Protein AF-A0A953Z727-F1 (afdb_monomer)

Sequence (243 aa):
MVEGGPLSEQAFKDWSKDVVLFCHITSRVDSDPYQDLLGKKGGQGFPHFAVMNGEGKVLKVHQGARDVDGFRDSVAEATETSVRLGNLAAAAAKGDKAAAKELFFLQLELGHLEYGQAVEASKQLDLSDEEKSGLKGRLATLKVNEVLSGIKTRDEFMTVAAPAFVKMADEGEIPTNEDLLQPFWISQMDWAEQEKDVRVFRRALEVLEKMFGDNPRAKRFFDRRREVLEKLEGGGADEDGEE

pLDDT: mean 91.72, std 10.68, range [36.56, 98.56]

Nearest PDB structures (foldseek):
  3nc0-assembly2_A  TM=2.639E-01  e=1.320E+00  Mus musculus
  7ypz-assembly1_C  TM=2.934E-01  e=6.832E+00  Saccharomyces cerevisiae

Secondary structure (DSSP, 8-state):
--TTTGGGSHHHHHHGGGS----------TT-TTTTHHHHTT--SSS--EEE-TTS-EEEE--S-SSHHHHHHHHHHHHHHHHHHHHHHHHHHTT-HHHHHHHHHHHHHTT-S-HHHHHHHHTTS---HHHHHHHHHHHHHHHHHHHHHT--SHHHIIIIIHHHHHHHHHTT-----HHHHHHHHHHHHHHHHHTT-HHHHHHHHHHHHHHHTT-TTTHHHHHHHHHHHHHHHHTTS-SS---

Structure (mmCIF, N/CA/C/O backbone):
data_AF-A0A953Z727-F1
#
_entry.id   AF-A0A953Z727-F1
#
loop_
_atom_site.group_PDB
_atom_site.id
_atom_site.type_symbol
_atom_site.label_atom_id
_atom_site.label_alt_id
_atom_site.label_comp_id
_atom_site.label_asym_id
_atom_site.label_entity_id
_atom_site.label_seq_id
_atom_site.pdbx_PDB_ins_code
_atom_site.Cartn_x
_atom_site.Cartn_y
_atom_site.Cartn_z
_atom_site.occupancy
_atom_site.B_iso_or_equiv
_atom_site.auth_seq_id
_atom_site.auth_comp_id
_atom_site.auth_asym_id
_atom_site.auth_atom_id
_atom_site.pdbx_PDB_model_num
ATOM 1 N N . MET A 1 1 ? 18.070 11.215 13.373 1.00 57.53 1 MET A N 1
ATOM 2 C CA . MET A 1 1 ? 18.407 9.891 13.944 1.00 57.53 1 MET A CA 1
ATOM 3 C C . MET A 1 1 ? 17.514 9.714 15.160 1.00 57.53 1 MET A C 1
ATOM 5 O O . MET A 1 1 ? 17.353 10.695 15.872 1.00 57.53 1 MET A O 1
ATOM 9 N N . VAL A 1 2 ? 16.839 8.571 15.324 1.00 73.75 2 VAL A N 1
ATOM 10 C CA . VAL A 1 2 ? 15.853 8.394 16.413 1.00 73.75 2 VAL A CA 1
ATOM 11 C C . VAL A 1 2 ? 16.516 7.833 17.676 1.00 73.75 2 VAL A C 1
ATOM 13 O O . VAL A 1 2 ? 16.170 8.246 18.782 1.00 73.75 2 VAL A O 1
ATOM 16 N N . GLU A 1 3 ? 17.513 6.953 17.523 1.00 63.22 3 GLU A N 1
ATOM 17 C CA . GLU A 1 3 ? 18.326 6.475 18.643 1.00 63.22 3 GLU A CA 1
ATOM 18 C C . GLU A 1 3 ? 19.184 7.625 19.205 1.00 63.22 3 GLU A C 1
ATOM 20 O O . GLU A 1 3 ? 19.944 8.257 18.474 1.00 63.22 3 GLU A O 1
ATOM 25 N N . GLY A 1 4 ? 19.013 7.932 20.497 1.00 66.62 4 GLY A N 1
ATOM 26 C CA . GLY A 1 4 ? 19.661 9.059 21.187 1.00 66.62 4 GLY A CA 1
ATOM 27 C C . GLY A 1 4 ? 18.914 10.400 21.115 1.00 66.62 4 GLY A C 1
ATOM 28 O O . GLY A 1 4 ? 19.420 11.389 21.639 1.00 66.62 4 GLY A O 1
ATOM 29 N N . GLY A 1 5 ? 17.739 10.438 20.476 1.00 83.50 5 GLY A N 1
ATOM 30 C CA . GLY A 1 5 ? 16.879 11.623 20.394 1.00 83.50 5 GLY A CA 1
ATOM 31 C C . GLY A 1 5 ? 15.578 11.454 21.189 1.00 83.50 5 GLY A C 1
ATOM 32 O O . GLY A 1 5 ? 15.631 11.166 22.386 1.00 83.50 5 GLY A O 1
ATOM 33 N N . PRO A 1 6 ? 14.404 11.566 20.542 1.00 86.31 6 PRO A N 1
ATOM 34 C CA . PRO A 1 6 ? 13.113 11.686 21.224 1.00 86.31 6 PRO A CA 1
ATOM 35 C C . PRO A 1 6 ? 12.803 10.518 22.166 1.00 86.31 6 PRO A C 1
ATOM 37 O O . PRO A 1 6 ? 12.188 10.719 23.203 1.00 86.31 6 PRO A O 1
ATOM 40 N N . LEU A 1 7 ? 13.274 9.300 21.870 1.00 90.19 7 LEU A N 1
ATOM 41 C CA . LEU A 1 7 ? 13.017 8.115 22.702 1.00 90.19 7 LEU A CA 1
ATOM 42 C C . LEU A 1 7 ? 13.743 8.135 24.061 1.00 90.19 7 LEU A C 1
ATOM 44 O O . LEU A 1 7 ? 13.472 7.295 24.915 1.00 90.19 7 LEU A O 1
ATOM 48 N N . SER A 1 8 ? 14.695 9.049 24.261 1.00 90.06 8 SER A N 1
ATOM 49 C CA . SER A 1 8 ? 15.461 9.196 25.507 1.00 90.06 8 SER A CA 1
ATOM 50 C C . SER A 1 8 ? 15.041 10.418 26.331 1.00 90.06 8 SER A C 1
ATOM 52 O O . SER A 1 8 ? 15.595 10.652 27.405 1.00 90.06 8 SER A O 1
ATOM 54 N N . GLU A 1 9 ? 14.070 11.197 25.855 1.00 91.31 9 GLU A N 1
ATOM 55 C CA . GLU A 1 9 ? 13.614 12.420 26.512 1.00 91.31 9 GLU A CA 1
ATOM 56 C C . GLU A 1 9 ? 12.611 12.139 27.640 1.00 91.31 9 GLU A C 1
ATOM 58 O O . GLU A 1 9 ? 11.821 11.192 27.595 1.00 91.31 9 GLU A O 1
ATOM 63 N N . GLN A 1 10 ? 12.579 13.017 28.649 1.00 94.88 10 GLN A N 1
ATOM 64 C CA . GLN A 1 10 ? 11.587 12.933 29.728 1.00 94.88 10 GLN A CA 1
ATOM 65 C C . GLN A 1 10 ? 10.151 13.037 29.184 1.00 94.88 10 GLN A C 1
ATOM 67 O O . GLN A 1 10 ? 9.269 12.321 29.652 1.00 94.88 10 GLN A O 1
ATOM 72 N N . ALA A 1 11 ? 9.935 13.844 28.139 1.00 94.50 11 ALA A N 1
ATOM 73 C CA . ALA A 1 11 ? 8.644 13.959 27.464 1.00 94.50 11 ALA A CA 1
ATOM 74 C C . ALA A 1 11 ? 8.149 12.613 26.905 1.00 94.50 11 ALA A C 1
ATOM 76 O O . ALA A 1 11 ? 6.973 12.281 27.052 1.00 94.50 11 ALA A O 1
ATOM 77 N N . PHE A 1 12 ? 9.042 11.797 26.335 1.00 94.75 12 PHE A N 1
ATOM 78 C CA . PHE A 1 12 ? 8.699 10.457 25.858 1.00 94.75 12 PHE A CA 1
ATOM 79 C C . PHE A 1 12 ? 8.365 9.513 27.011 1.00 94.75 12 PHE A C 1
ATOM 81 O O . PHE A 1 12 ? 7.391 8.764 26.939 1.00 94.75 12 PHE A O 1
ATOM 88 N N . LYS A 1 13 ? 9.118 9.579 28.117 1.00 94.88 13 LYS A N 1
ATOM 89 C CA . LYS A 1 13 ? 8.813 8.801 29.327 1.00 94.88 13 LYS A CA 1
ATOM 90 C C . LYS A 1 13 ? 7.434 9.138 29.892 1.00 94.88 13 LYS A C 1
ATOM 92 O O . LYS A 1 13 ? 6.750 8.250 30.390 1.00 94.88 13 LYS A O 1
ATOM 97 N N . ASP A 1 14 ? 7.025 10.398 29.829 1.00 96.12 14 ASP A N 1
ATOM 98 C CA . ASP A 1 14 ? 5.707 10.804 30.305 1.00 96.12 14 ASP A CA 1
ATOM 99 C C . ASP A 1 14 ? 4.594 10.380 29.348 1.00 96.12 14 ASP A C 1
ATOM 101 O O . ASP A 1 14 ? 3.635 9.762 29.798 1.00 96.12 14 ASP A O 1
ATOM 105 N N . TRP A 1 15 ? 4.768 10.591 28.043 1.00 95.19 15 TRP A N 1
ATOM 106 C CA . TRP A 1 15 ? 3.817 10.147 27.019 1.00 95.19 15 TRP A CA 1
ATOM 107 C C . TRP A 1 15 ? 3.656 8.619 26.950 1.00 95.19 15 TRP A C 1
ATOM 109 O O . TRP A 1 15 ? 2.553 8.111 26.775 1.00 95.19 15 TRP A O 1
ATOM 119 N N . SER A 1 16 ? 4.735 7.856 27.145 1.00 95.31 16 SER A N 1
ATOM 120 C CA . SER A 1 16 ? 4.702 6.385 27.078 1.00 95.31 16 SER A CA 1
ATOM 121 C C . SER A 1 16 ? 3.835 5.718 28.150 1.00 95.31 16 SER A C 1
ATOM 123 O O . SER A 1 16 ? 3.573 4.524 28.053 1.00 95.31 16 SER A O 1
ATOM 125 N N . LYS A 1 17 ? 3.367 6.463 29.157 1.00 95.44 17 LYS A N 1
ATOM 126 C CA . LYS A 1 17 ? 2.399 5.974 30.152 1.00 95.44 17 LYS A CA 1
ATOM 127 C C . LYS A 1 17 ? 0.996 5.794 29.567 1.00 95.44 17 LYS A C 1
ATOM 129 O O . LYS A 1 17 ? 0.219 5.022 30.122 1.00 95.44 17 LYS A O 1
ATOM 134 N N . ASP A 1 18 ? 0.693 6.471 28.461 1.00 93.50 18 ASP A N 1
ATOM 135 C CA . ASP A 1 18 ? -0.624 6.454 27.815 1.00 93.50 18 ASP A CA 1
ATOM 136 C C . ASP A 1 18 ? -0.741 5.367 26.732 1.00 93.50 18 ASP A C 1
ATOM 138 O O . ASP A 1 18 ? -1.806 5.170 26.147 1.00 93.50 18 ASP A O 1
ATOM 142 N N . VAL A 1 19 ? 0.352 4.655 26.440 1.00 95.19 19 VAL A N 1
ATOM 143 C CA . VAL A 1 19 ? 0.440 3.688 25.339 1.00 95.19 19 VAL A CA 1
ATOM 144 C C . VAL A 1 19 ? 1.171 2.417 25.756 1.00 95.19 19 VAL A C 1
ATOM 146 O O . VAL A 1 19 ? 1.964 2.399 26.692 1.00 95.19 19 VAL A O 1
ATOM 149 N N . VAL A 1 20 ? 0.948 1.334 25.012 1.00 95.88 20 VAL A N 1
ATOM 150 C CA . VAL A 1 20 ? 1.776 0.128 25.115 1.00 95.88 20 VAL A CA 1
ATOM 151 C C . VAL A 1 20 ? 2.877 0.213 24.067 1.00 95.88 20 VAL A C 1
ATOM 153 O O . VAL A 1 20 ? 2.612 0.131 22.868 1.00 95.88 20 VAL A O 1
ATOM 156 N N . LEU A 1 21 ? 4.121 0.378 24.517 1.00 95.12 21 LEU A N 1
ATOM 157 C CA . LEU A 1 21 ? 5.278 0.375 23.628 1.00 95.12 21 LEU A CA 1
ATOM 158 C C . LEU A 1 21 ? 5.660 -1.057 23.243 1.00 95.12 21 LEU A C 1
ATOM 160 O O . LEU A 1 21 ? 5.850 -1.919 24.101 1.00 95.12 21 LEU A O 1
ATOM 164 N N . PHE A 1 22 ? 5.829 -1.284 21.944 1.00 93.88 22 PHE A N 1
ATOM 165 C CA . PHE A 1 22 ? 6.293 -2.546 21.382 1.00 93.88 22 PHE A CA 1
ATOM 166 C C . PHE A 1 22 ? 7.447 -2.278 20.416 1.00 93.88 22 PHE A C 1
ATOM 168 O O . PHE A 1 22 ? 7.336 -1.433 19.529 1.00 93.88 22 PHE A O 1
ATOM 175 N N . CYS A 1 23 ? 8.555 -2.999 20.592 1.00 93.19 23 CYS A N 1
ATOM 176 C CA . CYS A 1 23 ? 9.714 -2.930 19.710 1.00 93.19 23 CYS A CA 1
ATOM 177 C C . CYS A 1 23 ? 9.896 -4.279 19.019 1.00 93.19 23 CYS A C 1
ATOM 179 O O . CYS A 1 23 ? 10.052 -5.307 19.679 1.00 93.19 23 CYS A O 1
ATOM 181 N N . HIS A 1 24 ? 9.886 -4.260 17.690 1.00 91.62 24 HIS A N 1
ATOM 182 C CA . HIS A 1 24 ? 10.210 -5.415 16.867 1.00 91.62 24 HIS A CA 1
ATOM 183 C C . HIS A 1 24 ? 11.607 -5.258 16.276 1.00 91.62 24 HIS A C 1
ATOM 185 O O . HIS A 1 24 ? 11.945 -4.209 15.732 1.00 91.62 24 HIS A O 1
ATOM 191 N N . ILE A 1 25 ? 12.397 -6.328 16.355 1.00 91.38 25 ILE A N 1
ATOM 192 C CA . ILE A 1 25 ? 13.702 -6.428 15.709 1.00 91.38 25 ILE A CA 1
ATOM 193 C C . ILE A 1 25 ? 13.592 -7.503 14.632 1.00 91.38 25 ILE A C 1
ATOM 195 O O . ILE A 1 25 ? 13.312 -8.662 14.927 1.00 91.38 25 ILE A O 1
ATOM 199 N N . THR A 1 26 ? 13.838 -7.131 13.377 1.00 88.38 26 THR A N 1
ATOM 200 C CA . THR A 1 26 ? 13.895 -8.095 12.269 1.00 88.38 26 THR A CA 1
ATOM 201 C C . THR A 1 26 ? 15.243 -8.812 12.295 1.00 88.38 26 THR A C 1
ATOM 203 O O . THR A 1 26 ? 16.234 -8.302 11.775 1.00 88.38 26 THR A O 1
ATOM 206 N N . SER A 1 27 ? 15.296 -9.975 12.949 1.00 87.25 27 SER A N 1
ATOM 207 C CA . SER A 1 27 ? 16.561 -10.642 13.290 1.00 87.25 27 SER A CA 1
ATOM 208 C C . SER A 1 27 ? 17.206 -11.435 12.141 1.00 87.25 27 SER A C 1
ATOM 210 O O . SER A 1 27 ? 18.377 -11.786 12.240 1.00 87.25 27 SER A O 1
ATOM 212 N N . ARG A 1 28 ? 16.478 -11.712 11.046 1.00 83.69 28 ARG A N 1
ATOM 213 C CA . ARG A 1 28 ? 16.906 -12.567 9.908 1.00 83.69 28 ARG A CA 1
ATOM 214 C C . ARG A 1 28 ? 17.266 -14.033 10.246 1.00 83.69 28 ARG A C 1
ATOM 216 O O . ARG A 1 28 ? 17.854 -14.729 9.429 1.00 83.69 28 ARG A O 1
ATOM 223 N N . VAL A 1 29 ? 16.946 -14.495 11.454 1.00 89.06 29 VAL A N 1
ATOM 224 C CA . VAL A 1 29 ? 16.952 -15.899 11.878 1.00 89.06 29 VAL A CA 1
ATOM 225 C C . VAL A 1 29 ? 15.668 -16.640 11.460 1.00 89.06 29 VAL A C 1
ATOM 227 O O . VAL A 1 29 ? 14.626 -16.444 12.076 1.00 89.06 29 VAL A O 1
ATOM 230 N N . ASP A 1 30 ? 15.752 -17.574 10.510 1.00 83.38 30 ASP A N 1
ATOM 231 C CA . ASP A 1 30 ? 14.596 -18.322 9.964 1.00 83.38 30 ASP A CA 1
ATOM 232 C C . ASP A 1 30 ? 13.654 -18.956 11.009 1.00 83.38 30 ASP A C 1
ATOM 234 O O . ASP A 1 30 ? 12.461 -19.114 10.761 1.00 83.38 30 ASP A O 1
ATOM 238 N N . SER A 1 31 ? 14.168 -19.337 12.184 1.00 89.31 31 SER A N 1
ATOM 239 C CA . SER A 1 31 ? 13.371 -19.951 13.254 1.00 89.31 31 SER A CA 1
ATOM 240 C C . SER A 1 31 ? 12.592 -18.957 14.123 1.00 89.31 31 SER A C 1
ATOM 242 O O . SER A 1 31 ? 11.836 -19.378 14.998 1.00 89.31 31 SER A O 1
ATOM 244 N N . ASP A 1 32 ? 12.812 -17.652 13.964 1.00 89.25 32 ASP A N 1
ATOM 245 C CA . ASP A 1 32 ? 12.106 -16.623 14.726 1.00 89.25 32 ASP A CA 1
ATOM 246 C C . ASP A 1 32 ? 10.692 -16.419 14.135 1.00 89.25 32 ASP A C 1
ATOM 248 O O . ASP A 1 32 ? 10.541 -16.087 12.959 1.00 89.25 32 ASP A O 1
ATOM 252 N N . PRO A 1 33 ? 9.618 -16.606 14.922 1.00 87.19 33 PRO A N 1
ATOM 253 C CA . PRO A 1 33 ? 8.250 -16.523 14.408 1.00 87.19 33 PRO A CA 1
ATOM 254 C C . PRO A 1 33 ? 7.848 -15.114 13.943 1.00 87.19 33 PRO A C 1
ATOM 256 O O . PRO A 1 33 ? 6.827 -14.957 13.265 1.00 87.19 33 PRO A O 1
ATOM 259 N N . TYR A 1 34 ? 8.620 -14.083 14.298 1.00 88.75 34 TYR A N 1
ATOM 260 C CA . TYR A 1 34 ? 8.310 -12.686 14.003 1.00 88.75 34 TYR A CA 1
ATOM 261 C C . TYR A 1 34 ? 9.236 -12.054 12.962 1.00 88.75 34 TYR A C 1
ATOM 263 O O . TYR A 1 34 ? 9.150 -10.847 12.760 1.00 88.75 34 TYR A O 1
ATOM 271 N N . GLN A 1 35 ? 10.074 -12.827 12.266 1.00 87.94 35 GLN A N 1
ATOM 272 C CA . GLN A 1 35 ? 10.957 -12.345 11.186 1.00 87.94 35 GLN A CA 1
ATOM 273 C C . GLN A 1 35 ? 10.261 -11.373 10.227 1.00 87.94 35 GLN A C 1
ATOM 275 O O . GLN A 1 35 ? 10.731 -10.261 10.001 1.00 87.94 35 GLN A O 1
ATOM 280 N N . ASP A 1 36 ? 9.085 -11.771 9.744 1.00 86.62 36 ASP A N 1
ATOM 281 C CA . ASP A 1 36 ? 8.355 -11.060 8.694 1.00 86.62 36 ASP A CA 1
ATOM 282 C C . ASP A 1 36 ? 7.370 -10.020 9.244 1.00 86.62 36 ASP A C 1
ATOM 284 O O . ASP A 1 36 ? 6.534 -9.497 8.504 1.00 86.62 36 ASP A O 1
ATOM 288 N N . LEU A 1 37 ? 7.404 -9.731 10.553 1.00 90.31 37 LEU A N 1
ATOM 289 C CA . LEU A 1 37 ? 6.410 -8.858 11.180 1.00 90.31 37 LEU A CA 1
ATOM 290 C C . LEU A 1 37 ? 6.424 -7.448 10.578 1.00 90.31 37 LEU A C 1
ATOM 292 O O . LEU A 1 37 ? 5.354 -6.881 10.391 1.00 90.31 37 LEU A O 1
ATOM 296 N N . LEU A 1 38 ? 7.596 -6.915 10.212 1.00 90.69 38 LEU A N 1
ATOM 297 C CA . LEU A 1 38 ? 7.702 -5.618 9.538 1.00 90.69 38 LEU A CA 1
ATOM 298 C C . LEU A 1 38 ? 6.851 -5.588 8.258 1.00 90.69 38 LEU A C 1
ATOM 300 O O . LEU A 1 38 ? 5.983 -4.727 8.123 1.00 90.69 38 LEU A O 1
ATOM 304 N N . GLY A 1 39 ? 7.057 -6.558 7.362 1.00 86.19 39 GLY A N 1
ATOM 305 C CA . GLY A 1 39 ? 6.311 -6.661 6.106 1.00 86.19 39 GLY A CA 1
ATOM 306 C C . GLY A 1 39 ? 4.817 -6.885 6.343 1.00 86.19 39 GLY A C 1
ATOM 307 O O . GLY A 1 39 ? 3.988 -6.196 5.755 1.00 86.19 39 GLY A O 1
ATOM 308 N N . LYS A 1 40 ? 4.461 -7.749 7.305 1.00 87.31 40 LYS A N 1
ATOM 309 C CA . LYS A 1 40 ? 3.063 -7.992 7.720 1.00 87.31 40 LYS A CA 1
ATOM 310 C C . LYS A 1 40 ? 2.358 -6.754 8.283 1.00 87.31 40 LYS A C 1
ATOM 312 O O . LYS A 1 40 ? 1.135 -6.759 8.398 1.00 87.31 40 LYS A O 1
ATOM 317 N N . LYS A 1 41 ? 3.100 -5.721 8.693 1.00 90.94 41 LYS A N 1
ATOM 318 C CA . LYS A 1 41 ? 2.561 -4.435 9.170 1.00 90.94 41 LYS A CA 1
ATOM 319 C C . LYS A 1 41 ? 2.756 -3.297 8.164 1.00 90.94 41 LYS A C 1
ATOM 321 O O . LYS A 1 41 ? 2.551 -2.142 8.517 1.00 90.94 41 LYS A O 1
ATOM 326 N N . GLY A 1 42 ? 3.110 -3.616 6.916 1.00 86.44 42 GLY A N 1
ATOM 327 C CA . GLY A 1 42 ? 3.270 -2.640 5.834 1.00 86.44 42 GLY A CA 1
ATOM 328 C C . GLY A 1 42 ? 4.581 -1.851 5.886 1.00 86.44 42 GLY A C 1
ATOM 329 O O . GLY A 1 42 ? 4.728 -0.849 5.191 1.00 86.44 42 GLY A O 1
ATOM 330 N N . GLY A 1 43 ? 5.544 -2.268 6.707 1.00 88.75 43 GLY A N 1
ATOM 331 C CA . GLY A 1 43 ? 6.862 -1.652 6.757 1.00 88.75 43 GLY A CA 1
ATOM 332 C C . GLY A 1 43 ? 7.764 -2.126 5.617 1.00 88.75 43 GLY A C 1
ATOM 333 O O . GLY A 1 43 ? 7.831 -3.315 5.316 1.00 88.75 43 GLY A O 1
ATOM 334 N N . GLN A 1 44 ? 8.501 -1.190 5.014 1.00 83.62 44 GLN A N 1
ATOM 335 C CA . GLN A 1 44 ? 9.455 -1.463 3.925 1.00 83.62 44 GLN A CA 1
ATOM 336 C C . GLN A 1 44 ? 10.914 -1.134 4.286 1.00 83.62 44 GLN A C 1
ATOM 338 O O . GLN A 1 44 ? 11.831 -1.381 3.508 1.00 83.62 44 GLN A O 1
ATOM 343 N N . GLY A 1 45 ? 11.155 -0.571 5.470 1.00 86.00 45 GLY A N 1
ATOM 344 C CA . GLY A 1 45 ? 12.488 -0.170 5.903 1.00 86.00 45 GLY A CA 1
ATOM 345 C C . GLY A 1 45 ? 12.514 0.285 7.355 1.00 86.00 45 GLY A C 1
ATOM 346 O O . GLY A 1 45 ? 11.476 0.364 8.011 1.00 86.00 45 GLY A O 1
ATOM 347 N N . PHE A 1 46 ? 13.713 0.586 7.854 1.00 88.19 46 PHE A N 1
ATOM 348 C CA . PHE A 1 46 ? 13.923 0.999 9.240 1.00 88.19 46 PHE A CA 1
ATOM 349 C C . PHE A 1 46 ? 14.342 2.474 9.350 1.00 88.19 46 PHE A C 1
ATOM 351 O O . PHE A 1 46 ? 15.097 2.961 8.505 1.00 88.19 46 PHE A O 1
ATOM 358 N N . PRO A 1 47 ? 13.926 3.179 10.420 1.00 89.75 47 PRO A N 1
ATOM 359 C CA . PRO A 1 47 ? 12.921 2.756 11.398 1.00 89.75 47 PRO A CA 1
ATOM 360 C C . PRO A 1 47 ? 11.491 2.887 10.837 1.00 89.75 47 PRO A C 1
ATOM 362 O O . PRO A 1 47 ? 11.205 3.817 10.079 1.00 89.75 47 PRO A O 1
ATOM 365 N N . HIS A 1 48 ? 10.600 1.980 11.246 1.00 93.12 48 HIS A N 1
ATOM 366 C CA . HIS A 1 48 ? 9.167 2.005 10.935 1.00 93.12 48 HIS A CA 1
ATOM 367 C C . HIS A 1 48 ? 8.369 2.156 12.231 1.00 93.12 48 HIS A C 1
ATOM 369 O O . HIS A 1 48 ? 8.606 1.425 13.192 1.00 93.12 48 HIS A O 1
ATOM 375 N N . PHE A 1 49 ? 7.427 3.098 12.251 1.00 95.12 49 PHE A N 1
ATOM 376 C CA . PHE A 1 49 ? 6.567 3.361 13.400 1.00 95.12 49 PHE A CA 1
ATOM 377 C C . PHE A 1 49 ? 5.110 3.243 12.966 1.00 95.12 49 PHE A C 1
ATOM 379 O O . PHE A 1 49 ? 4.687 3.876 11.996 1.00 95.12 49 PHE A O 1
ATOM 386 N N . ALA A 1 50 ? 4.342 2.451 13.704 1.00 96.88 50 ALA A N 1
ATOM 387 C CA . ALA A 1 50 ? 2.923 2.264 13.470 1.00 96.88 50 ALA A CA 1
ATOM 388 C C . ALA A 1 50 ? 2.181 2.171 14.803 1.00 96.88 50 ALA A C 1
ATOM 390 O O . ALA A 1 50 ? 2.685 1.599 15.771 1.00 96.88 50 ALA A O 1
ATOM 391 N N . VAL A 1 51 ? 0.971 2.719 14.834 1.00 97.81 51 VAL A N 1
ATOM 392 C CA . VAL A 1 51 ? 0.029 2.567 15.941 1.00 97.81 51 VAL A CA 1
ATOM 393 C C . VAL A 1 51 ? -0.939 1.452 15.578 1.00 97.81 51 VAL A C 1
ATOM 395 O O . VAL A 1 51 ? -1.495 1.435 14.477 1.00 97.81 51 VAL A O 1
ATOM 398 N N . MET A 1 52 ? -1.131 0.508 16.495 1.00 97.38 52 MET A N 1
ATOM 399 C CA . MET A 1 52 ? -1.962 -0.678 16.293 1.00 97.38 52 MET A CA 1
ATOM 400 C C . MET A 1 52 ? -3.068 -0.759 17.344 1.00 97.38 52 MET A C 1
ATOM 402 O O . MET A 1 52 ? -2.929 -0.229 18.445 1.00 97.38 52 MET A O 1
ATOM 406 N N . ASN A 1 53 ? -4.158 -1.450 17.011 1.00 95.50 53 ASN A N 1
ATOM 407 C CA . ASN A 1 53 ? -5.175 -1.831 17.990 1.00 95.50 53 ASN A CA 1
ATOM 408 C C . ASN A 1 53 ? -4.743 -3.076 18.799 1.00 95.50 53 ASN A C 1
ATOM 410 O O . ASN A 1 53 ? -3.708 -3.688 18.528 1.00 95.50 53 ASN A O 1
ATOM 414 N N . GLY A 1 54 ? -5.564 -3.490 19.771 1.00 93.31 54 GLY A N 1
ATOM 415 C CA . GLY A 1 54 ? -5.296 -4.672 20.606 1.00 93.31 54 GLY A CA 1
ATOM 416 C C . GLY A 1 54 ? -5.266 -6.014 19.855 1.00 93.31 54 GLY A C 1
ATOM 417 O O . GLY A 1 54 ? -4.759 -6.994 20.389 1.00 93.31 54 GLY A O 1
ATOM 418 N N . GLU A 1 55 ? -5.760 -6.063 18.616 1.00 92.56 55 GLU A N 1
ATOM 419 C CA . GLU A 1 55 ? -5.698 -7.236 17.728 1.00 92.56 55 GLU A CA 1
ATOM 420 C C . GLU A 1 55 ? -4.429 -7.234 16.854 1.00 92.56 55 GLU A C 1
ATOM 422 O O . GLU A 1 55 ? -4.214 -8.135 16.044 1.00 92.56 55 GLU A O 1
ATOM 427 N N . GLY A 1 56 ? -3.591 -6.200 16.975 1.00 93.00 56 GLY A N 1
ATOM 428 C CA . GLY A 1 56 ? -2.398 -6.017 16.159 1.00 93.00 56 GLY A CA 1
ATOM 429 C C . GLY A 1 56 ? -2.679 -5.511 14.741 1.00 93.00 56 GLY A C 1
ATOM 430 O O . GLY A 1 56 ? -1.797 -5.613 13.888 1.00 93.00 56 GLY A O 1
ATOM 431 N N . LYS A 1 57 ? -3.871 -4.982 14.442 1.00 95.38 57 LYS A N 1
ATOM 432 C CA . LYS A 1 57 ? -4.151 -4.314 13.159 1.00 95.38 57 LYS A CA 1
ATOM 433 C C . LYS A 1 57 ? -3.627 -2.882 13.187 1.00 95.38 57 LYS A C 1
ATOM 435 O O . LYS A 1 57 ? -3.828 -2.171 14.170 1.00 95.38 57 LYS A O 1
ATOM 440 N N . VAL A 1 58 ? -2.968 -2.460 12.110 1.00 96.69 58 VAL A N 1
ATOM 441 C CA . VAL A 1 58 ? -2.410 -1.106 11.982 1.00 96.69 58 VAL A CA 1
ATOM 442 C C . VAL A 1 58 ? -3.541 -0.097 11.822 1.00 96.69 58 VAL A C 1
ATOM 444 O O . VAL A 1 58 ? -4.362 -0.222 10.924 1.00 96.69 58 VAL A O 1
ATOM 447 N N . LEU A 1 59 ? -3.592 0.904 12.693 1.00 97.81 59 LEU A N 1
ATOM 448 C CA . LEU A 1 59 ? -4.552 2.008 12.621 1.00 97.81 59 LEU A CA 1
ATOM 449 C C . LEU A 1 59 ? -3.938 3.248 11.970 1.00 97.81 59 LEU A C 1
ATOM 451 O O . LEU A 1 59 ? -4.637 4.008 11.310 1.00 97.81 59 LEU A O 1
ATOM 455 N N . LYS A 1 60 ? -2.630 3.448 12.156 1.00 97.00 60 LYS A N 1
ATOM 456 C CA . LYS A 1 60 ? -1.882 4.565 11.579 1.00 97.00 60 LYS A CA 1
ATOM 457 C C . LYS A 1 60 ? -0.425 4.173 11.379 1.00 97.00 60 LYS A C 1
ATOM 459 O O . LYS A 1 60 ? 0.221 3.720 12.320 1.00 97.00 60 LYS A O 1
ATOM 464 N N . VAL A 1 61 ? 0.111 4.410 10.185 1.00 95.31 61 VAL A N 1
ATOM 465 C CA . VAL A 1 61 ? 1.563 4.459 9.961 1.00 95.31 61 VAL A CA 1
ATOM 466 C C . VAL A 1 61 ? 2.024 5.896 10.189 1.00 95.31 61 VAL A C 1
ATOM 468 O O . VAL A 1 61 ? 1.442 6.832 9.639 1.00 95.31 61 VAL A O 1
ATOM 471 N N . HIS A 1 62 ? 3.046 6.085 11.017 1.00 95.38 62 HIS A N 1
ATOM 472 C CA . HIS A 1 62 ? 3.576 7.410 11.321 1.00 95.38 62 HIS A CA 1
ATOM 473 C C . HIS A 1 62 ? 4.383 7.952 10.134 1.00 95.38 62 HIS A C 1
ATOM 475 O O . HIS A 1 62 ? 5.359 7.340 9.701 1.00 95.38 62 HIS A O 1
ATOM 481 N N . GLN A 1 63 ? 3.983 9.126 9.647 1.00 91.94 63 GLN A N 1
ATOM 482 C CA . GLN A 1 63 ? 4.620 9.844 8.532 1.00 91.94 63 GLN A CA 1
ATOM 483 C C . GLN A 1 63 ? 5.028 11.280 8.920 1.00 91.94 63 GLN A C 1
ATOM 485 O O . GLN A 1 63 ? 5.457 12.056 8.071 1.00 91.94 63 GLN A O 1
ATOM 490 N N . GLY A 1 64 ? 4.848 11.649 10.193 1.00 91.62 64 GLY A N 1
ATOM 491 C CA . GLY A 1 64 ? 5.068 13.001 10.700 1.00 91.62 64 GLY A CA 1
ATOM 492 C 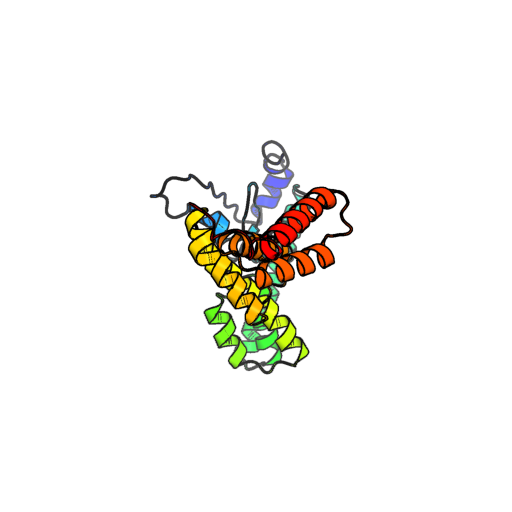C . GLY A 1 64 ? 6.499 13.266 11.170 1.00 91.62 64 GLY A C 1
ATOM 493 O O . GLY A 1 64 ? 7.447 12.549 10.835 1.00 91.62 64 GLY A O 1
ATOM 494 N N . ALA A 1 65 ? 6.645 14.321 11.973 1.00 93.25 65 ALA A N 1
ATOM 495 C CA . ALA A 1 65 ? 7.900 14.624 12.644 1.00 93.25 65 ALA A CA 1
ATOM 496 C C . ALA A 1 65 ? 8.268 13.491 13.610 1.00 93.25 65 ALA A C 1
ATOM 498 O O . ALA A 1 65 ? 7.439 13.006 14.376 1.00 93.25 65 ALA A O 1
ATOM 499 N N . ARG A 1 66 ? 9.532 13.062 13.570 1.00 92.56 66 ARG A N 1
ATOM 500 C CA . ARG A 1 66 ? 10.046 11.997 14.440 1.00 92.56 66 ARG A CA 1
ATOM 501 C C . ARG A 1 66 ? 10.449 12.579 15.792 1.00 92.56 66 ARG A C 1
ATOM 503 O O . ARG A 1 66 ? 11.632 12.587 16.126 1.00 92.56 66 ARG A O 1
ATOM 510 N N . ASP A 1 67 ? 9.462 13.079 16.519 1.00 93.38 67 ASP A N 1
ATOM 511 C CA . ASP A 1 67 ? 9.543 13.615 17.875 1.00 93.38 67 ASP A CA 1
ATOM 512 C C . ASP A 1 67 ? 8.309 13.193 18.699 1.00 93.38 67 ASP A C 1
ATOM 514 O O . ASP A 1 67 ? 7.426 12.484 18.211 1.00 93.38 67 ASP A O 1
ATOM 518 N N . VAL A 1 68 ? 8.276 13.558 19.985 1.00 93.38 68 VAL A N 1
ATOM 519 C CA . VAL A 1 68 ? 7.208 13.126 20.905 1.00 93.38 68 VAL A CA 1
ATOM 520 C C . VAL A 1 68 ? 5.838 13.662 20.488 1.00 93.38 68 VAL A C 1
ATOM 522 O O . VAL A 1 68 ? 4.848 12.942 20.618 1.00 93.38 68 VAL A O 1
ATOM 525 N N . ASP A 1 69 ? 5.769 14.888 19.970 1.00 95.06 69 ASP A N 1
ATOM 526 C CA . ASP A 1 69 ? 4.503 15.479 19.537 1.00 95.06 69 ASP A CA 1
ATOM 527 C C . ASP A 1 69 ? 3.992 14.789 18.264 1.00 95.06 69 ASP A C 1
ATOM 529 O O . ASP A 1 69 ? 2.839 14.368 18.228 1.00 95.06 69 ASP A O 1
ATOM 533 N N . GLY A 1 70 ? 4.859 14.504 17.289 1.00 95.75 70 GLY A N 1
ATOM 534 C CA . GLY A 1 70 ? 4.480 13.731 16.104 1.00 95.75 70 GLY A CA 1
ATOM 535 C C . GLY A 1 70 ? 4.028 12.299 16.422 1.00 95.75 70 GLY A C 1
ATOM 536 O O . GLY A 1 70 ? 3.137 11.757 15.752 1.00 95.75 70 GLY A O 1
ATOM 537 N N . PHE A 1 71 ? 4.590 11.665 17.458 1.00 95.50 71 PHE A N 1
ATOM 538 C CA . PHE A 1 71 ? 4.081 10.381 17.955 1.00 95.50 71 PHE A CA 1
ATOM 539 C C . PHE A 1 71 ? 2.722 10.526 18.644 1.00 95.50 71 PHE A C 1
ATOM 541 O O . PHE A 1 71 ? 1.841 9.688 18.427 1.00 95.50 71 PHE A O 1
ATOM 548 N N . ARG A 1 72 ? 2.523 11.587 19.435 1.00 96.31 72 ARG A N 1
ATOM 549 C CA . ARG A 1 72 ? 1.237 11.886 20.077 1.00 96.31 72 ARG A CA 1
ATOM 550 C C . ARG A 1 72 ? 0.138 12.103 19.041 1.00 96.31 72 ARG A C 1
ATOM 552 O O . ARG 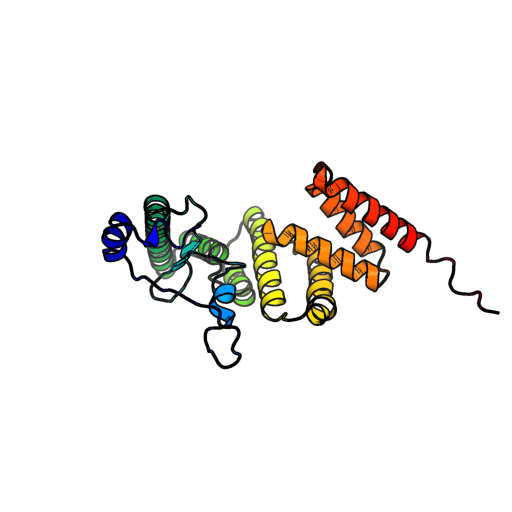A 1 72 ? -0.922 11.496 19.176 1.00 96.31 72 ARG A O 1
ATOM 559 N N . ASP A 1 73 ? 0.413 12.867 17.991 1.00 97.31 73 ASP A N 1
ATOM 560 C CA . ASP A 1 73 ? -0.528 13.111 16.894 1.00 97.31 73 ASP A CA 1
ATOM 561 C C . ASP A 1 73 ? -0.915 11.801 16.200 1.00 97.31 73 ASP A C 1
ATOM 563 O O . ASP A 1 73 ? -2.091 11.512 15.990 1.00 97.31 73 ASP A O 1
ATOM 567 N N . SER A 1 74 ? 0.067 10.930 15.950 1.00 97.31 74 SER A N 1
ATOM 568 C CA . SER A 1 74 ? -0.194 9.620 15.340 1.00 97.31 74 SER A CA 1
ATOM 569 C C . SER A 1 74 ? -1.085 8.729 16.212 1.00 97.31 74 SER A C 1
ATOM 571 O O . SER A 1 74 ? -1.911 7.982 15.687 1.00 97.31 74 SER A O 1
ATOM 573 N N . VAL A 1 75 ? -0.940 8.796 17.540 1.00 97.62 75 VAL A N 1
ATOM 574 C CA . VAL A 1 75 ? -1.806 8.069 18.485 1.00 97.62 75 VAL A CA 1
ATOM 575 C C . VAL A 1 75 ? -3.205 8.674 18.547 1.00 97.62 75 VAL A C 1
ATOM 577 O O . VAL A 1 75 ? -4.179 7.920 18.609 1.00 97.62 75 VAL A O 1
ATOM 580 N N . ALA A 1 76 ? -3.331 10.000 18.496 1.00 97.56 76 ALA A N 1
ATOM 581 C CA . ALA A 1 76 ? -4.626 10.672 18.448 1.00 97.56 76 ALA A CA 1
ATOM 582 C C . ALA A 1 76 ? -5.410 10.266 17.188 1.00 97.56 76 ALA A C 1
ATOM 584 O O . ALA A 1 76 ? -6.525 9.757 17.299 1.00 97.56 76 ALA A O 1
ATOM 585 N N . GLU A 1 77 ? -4.790 10.350 16.009 1.00 97.94 77 GLU A N 1
ATOM 586 C CA . GLU A 1 77 ? -5.407 9.935 14.741 1.00 97.94 77 GLU A CA 1
ATOM 587 C C . GLU A 1 77 ? -5.767 8.440 14.719 1.00 97.94 77 GLU A C 1
ATOM 589 O O . GLU A 1 77 ? -6.832 8.040 14.239 1.00 97.94 77 GLU A O 1
ATOM 594 N N . ALA A 1 78 ? -4.899 7.584 15.267 1.00 97.88 78 ALA A N 1
ATOM 595 C CA . ALA A 1 78 ? -5.193 6.161 15.407 1.00 97.88 78 ALA A CA 1
ATOM 596 C C . ALA A 1 78 ? -6.390 5.914 16.337 1.00 97.88 78 ALA A C 1
ATOM 598 O O . ALA A 1 78 ? -7.216 5.041 16.066 1.00 97.88 78 ALA A O 1
ATOM 599 N N . THR A 1 79 ? -6.515 6.693 17.413 1.00 97.69 79 THR A N 1
ATOM 600 C CA . THR A 1 79 ? -7.646 6.611 18.346 1.00 97.69 79 THR A CA 1
ATOM 601 C C . THR A 1 79 ? -8.949 6.996 17.652 1.00 97.69 79 THR A C 1
ATOM 603 O O . THR A 1 79 ? -9.927 6.252 17.740 1.00 97.69 79 THR A O 1
ATOM 606 N N . GLU A 1 80 ? -8.958 8.092 16.892 1.00 98.06 80 GLU A N 1
ATOM 607 C CA . GLU A 1 80 ? -10.110 8.502 16.079 1.00 98.06 80 GLU A CA 1
ATOM 608 C C . GLU A 1 80 ? -10.492 7.428 15.056 1.00 98.06 80 GLU A C 1
ATOM 610 O O . GLU A 1 80 ? -11.664 7.067 14.929 1.00 98.06 80 GLU A O 1
ATOM 615 N N . THR A 1 81 ? -9.495 6.849 14.385 1.00 98.19 81 THR A N 1
ATOM 616 C CA . THR A 1 81 ? -9.684 5.749 13.429 1.00 98.19 81 THR A CA 1
ATOM 617 C C . THR A 1 81 ? -10.306 4.524 14.101 1.00 98.19 81 THR A C 1
ATOM 619 O O . THR A 1 81 ? -11.254 3.943 13.572 1.00 98.19 81 THR A O 1
ATOM 622 N N . SER A 1 82 ? -9.829 4.153 15.292 1.00 97.88 82 SER A N 1
ATOM 623 C CA . SER A 1 82 ? -10.369 3.042 16.086 1.00 97.88 82 SER A CA 1
ATOM 624 C C . SER A 1 82 ? -11.834 3.272 16.469 1.00 97.88 82 SER A C 1
ATOM 626 O O . SER A 1 82 ? -12.681 2.398 16.267 1.00 97.88 82 SER A O 1
ATOM 628 N N . VAL A 1 83 ? -12.162 4.474 16.957 1.00 98.12 83 VAL A N 1
ATOM 629 C CA . VAL A 1 83 ? -13.539 4.859 17.303 1.00 98.12 83 VAL A CA 1
ATOM 630 C C . VAL A 1 83 ? -14.437 4.823 16.068 1.00 98.12 83 VAL A C 1
ATOM 632 O O . VAL A 1 83 ? -15.540 4.274 16.126 1.00 98.12 83 VAL A O 1
ATOM 635 N N . ARG A 1 84 ? -13.969 5.349 14.931 1.00 98.25 84 ARG A N 1
ATOM 636 C CA . ARG A 1 84 ? -14.714 5.328 13.666 1.00 98.25 84 ARG A CA 1
ATOM 637 C C . ARG A 1 84 ? -14.989 3.902 13.198 1.00 98.25 84 ARG A C 1
ATOM 639 O O . ARG A 1 84 ? -16.140 3.591 12.903 1.00 98.25 84 ARG A O 1
ATOM 646 N N . LEU A 1 85 ? -13.982 3.025 13.195 1.00 98.31 85 LEU A N 1
ATOM 647 C CA . LEU A 1 85 ? -14.152 1.602 12.873 1.00 98.31 85 LEU A CA 1
ATOM 648 C C . LEU A 1 85 ? -15.205 0.944 13.772 1.00 98.31 85 LEU A C 1
ATOM 650 O O . LEU A 1 85 ? -16.095 0.261 13.268 1.00 98.31 85 LEU A O 1
ATOM 654 N N . GLY A 1 86 ? -15.139 1.181 15.086 1.00 98.00 86 GLY A N 1
ATOM 655 C CA . GLY A 1 86 ? -16.102 0.638 16.047 1.00 98.00 86 GLY A CA 1
ATOM 656 C C . GLY A 1 86 ? -17.532 1.121 15.798 1.00 98.00 86 GLY A C 1
ATOM 657 O O . GLY A 1 86 ? -18.464 0.316 15.771 1.00 98.00 86 GLY A O 1
ATOM 658 N N . ASN A 1 87 ? -17.708 2.421 15.551 1.00 98.44 87 ASN A N 1
ATOM 659 C CA . ASN A 1 87 ? -19.016 3.013 15.266 1.00 98.44 87 ASN A CA 1
ATOM 660 C C . ASN A 1 87 ? -19.612 2.483 13.955 1.00 98.44 87 ASN A C 1
ATOM 662 O O . ASN A 1 87 ? -20.780 2.092 13.928 1.00 98.44 87 ASN A O 1
ATOM 666 N N . LEU A 1 88 ? -18.808 2.422 12.890 1.00 98.56 88 LEU A N 1
ATOM 667 C CA . LEU A 1 88 ? -19.233 1.893 11.595 1.00 98.56 88 LEU A CA 1
ATOM 668 C C . LEU A 1 88 ? -19.587 0.406 11.684 1.00 98.56 88 LEU A C 1
ATOM 670 O O . LEU A 1 88 ? -20.630 -0.000 11.179 1.00 98.56 88 LEU A O 1
ATOM 674 N N . ALA A 1 89 ? -18.783 -0.397 12.387 1.00 98.00 89 ALA A N 1
ATOM 675 C CA . ALA A 1 89 ? -19.076 -1.810 12.622 1.00 98.00 89 ALA A CA 1
ATOM 676 C C . ALA A 1 89 ? -20.381 -2.008 13.404 1.00 98.00 89 ALA A C 1
ATOM 678 O O . ALA A 1 89 ? -21.210 -2.836 13.025 1.00 98.00 89 ALA A O 1
ATOM 679 N N . ALA A 1 90 ? -20.609 -1.219 14.457 1.00 98.44 90 ALA A N 1
ATOM 680 C CA . ALA A 1 90 ? -21.836 -1.290 15.246 1.00 98.44 90 ALA A CA 1
ATOM 681 C C . ALA A 1 90 ? -23.084 -0.878 14.444 1.00 98.44 90 ALA A C 1
ATOM 683 O O . ALA A 1 90 ? -24.150 -1.468 14.629 1.00 98.44 90 ALA A O 1
ATOM 684 N N . ALA A 1 91 ? -22.975 0.121 13.565 1.00 98.38 91 ALA A N 1
ATOM 685 C CA . ALA A 1 91 ? -24.060 0.536 12.676 1.00 98.38 91 ALA A CA 1
ATOM 686 C C . ALA A 1 91 ? -24.324 -0.503 11.571 1.00 98.38 91 ALA A C 1
ATOM 688 O O . ALA A 1 91 ? -25.470 -0.912 11.372 1.00 98.38 91 ALA A O 1
ATOM 689 N N . ALA A 1 92 ? -23.272 -1.011 10.924 1.00 97.75 92 ALA A N 1
ATOM 690 C CA . ALA A 1 92 ? -23.366 -2.056 9.907 1.00 97.75 92 ALA A CA 1
ATOM 691 C C . ALA A 1 92 ? -24.021 -3.335 10.456 1.00 97.75 92 ALA A C 1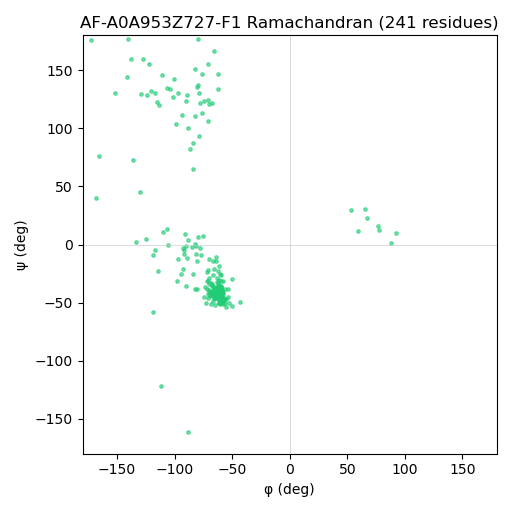
ATOM 693 O O . ALA A 1 92 ? -24.908 -3.901 9.820 1.00 97.75 92 ALA A O 1
ATOM 694 N N . ALA A 1 93 ? -23.667 -3.745 11.680 1.00 97.56 93 ALA A N 1
ATOM 695 C CA . ALA A 1 93 ? -24.275 -4.893 12.357 1.00 97.56 93 ALA A CA 1
ATOM 696 C C . ALA A 1 93 ? -25.784 -4.721 12.628 1.00 97.56 93 ALA A C 1
ATOM 698 O O . ALA A 1 93 ? -26.503 -5.708 12.770 1.00 97.56 93 ALA A O 1
ATOM 699 N N . LYS A 1 94 ? -26.281 -3.478 12.672 1.00 98.00 94 LYS A N 1
ATOM 700 C CA . LYS A 1 94 ? -27.715 -3.153 12.779 1.00 98.00 94 LYS A CA 1
ATOM 701 C C . LYS A 1 94 ? -28.412 -3.053 11.415 1.00 98.00 94 LYS A C 1
ATOM 703 O O . LYS A 1 94 ? -29.594 -2.723 11.369 1.00 98.00 94 LYS A O 1
ATOM 708 N N . GLY A 1 95 ? -27.707 -3.341 10.320 1.00 96.88 95 GLY A N 1
ATOM 709 C CA . GLY A 1 95 ? -28.237 -3.320 8.956 1.00 96.88 95 GLY A CA 1
ATOM 710 C C . GLY A 1 95 ? -28.056 -1.995 8.212 1.00 96.88 95 GLY A C 1
ATOM 711 O O . GLY A 1 95 ? -28.629 -1.837 7.134 1.00 96.88 95 GLY A O 1
ATOM 712 N N . ASP A 1 96 ? -27.275 -1.047 8.744 1.00 97.81 96 ASP A N 1
ATOM 713 C CA . ASP A 1 96 ? -26.953 0.190 8.027 1.00 97.81 96 ASP A CA 1
ATOM 714 C C . ASP A 1 96 ? -25.994 -0.097 6.859 1.00 97.81 96 ASP A C 1
ATOM 716 O O . ASP A 1 96 ? -24.798 -0.345 7.039 1.00 97.81 96 ASP A O 1
ATOM 720 N N . LYS A 1 97 ? -26.536 -0.055 5.638 1.00 96.69 97 LYS A N 1
ATOM 721 C CA . LYS A 1 97 ? -25.785 -0.315 4.404 1.00 96.69 97 LYS A CA 1
ATOM 722 C C . LYS A 1 97 ? -24.748 0.765 4.093 1.00 96.69 97 LYS A C 1
ATOM 724 O O . LYS A 1 97 ? -23.706 0.440 3.527 1.00 96.69 97 LYS A O 1
ATOM 729 N N . ALA A 1 98 ? -25.016 2.024 4.442 1.00 96.56 98 ALA A N 1
ATOM 730 C CA . ALA A 1 98 ? -24.065 3.107 4.214 1.00 96.56 98 ALA A CA 1
ATOM 731 C C . ALA A 1 98 ? -22.857 2.942 5.140 1.00 96.56 98 ALA A C 1
ATOM 733 O O . ALA A 1 98 ? -21.720 2.976 4.670 1.00 96.56 98 ALA A O 1
ATOM 734 N N . ALA A 1 99 ? -23.103 2.635 6.417 1.00 97.88 99 ALA A N 1
ATOM 735 C CA . ALA A 1 99 ? -22.039 2.333 7.368 1.00 97.88 99 ALA A CA 1
ATOM 736 C C . ALA A 1 99 ? -21.243 1.077 6.977 1.00 97.88 99 ALA A C 1
ATOM 738 O O . ALA A 1 99 ? -20.020 1.075 7.088 1.00 97.88 99 ALA A O 1
ATOM 739 N N . ALA A 1 100 ? -21.904 0.025 6.477 1.00 97.81 100 ALA A N 1
ATOM 740 C CA . ALA A 1 100 ? -21.226 -1.180 5.990 1.00 97.81 100 ALA A CA 1
ATOM 741 C C . ALA A 1 100 ? -20.291 -0.883 4.806 1.00 97.81 100 ALA A C 1
ATOM 743 O O . ALA A 1 100 ? -19.162 -1.375 4.765 1.00 97.81 100 ALA A O 1
ATOM 744 N N . LYS A 1 101 ? -20.738 -0.042 3.866 1.00 97.62 101 LYS A N 1
ATOM 745 C CA . LYS A 1 101 ? -19.925 0.395 2.728 1.00 97.62 101 LYS A CA 1
ATOM 746 C C . LYS A 1 101 ? -18.731 1.242 3.171 1.00 97.62 101 LYS A C 1
ATOM 748 O O . LYS A 1 101 ? -17.61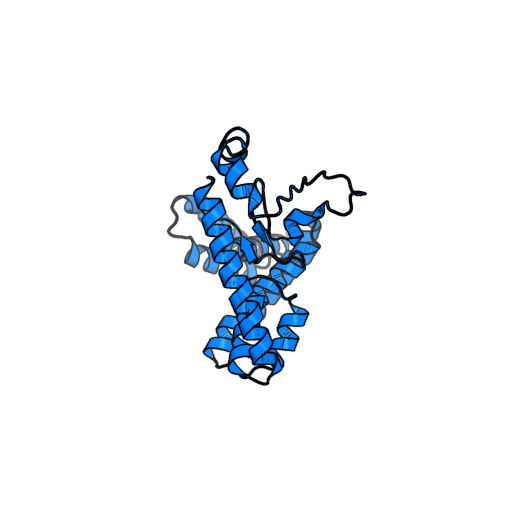2 0.999 2.727 1.00 97.62 101 LYS A O 1
ATOM 753 N N . GLU A 1 102 ? -18.946 2.204 4.064 1.00 97.44 102 GLU A N 1
ATOM 754 C CA . GLU A 1 102 ? -17.867 3.045 4.594 1.00 97.44 102 GLU A CA 1
ATOM 755 C C . GLU A 1 102 ? -16.848 2.224 5.398 1.00 97.44 102 GLU A C 1
ATOM 757 O O . GLU A 1 102 ? -15.642 2.401 5.223 1.00 97.44 102 GLU A O 1
ATOM 762 N N . LEU A 1 103 ? -17.317 1.277 6.218 1.00 97.94 103 LEU A N 1
ATOM 763 C CA . LEU A 1 103 ? -16.458 0.346 6.949 1.00 97.94 103 LEU A CA 1
ATOM 764 C C . LEU A 1 103 ? -15.558 -0.438 5.998 1.00 97.94 103 LEU A C 1
ATOM 766 O O . LEU A 1 103 ? -14.356 -0.526 6.233 1.00 97.94 103 LEU A O 1
ATOM 770 N N . PHE A 1 104 ? -16.134 -0.982 4.926 1.00 97.94 104 PHE A N 1
ATOM 771 C CA . PHE A 1 104 ? -15.395 -1.738 3.923 1.00 97.94 104 PHE A CA 1
ATOM 772 C C . PHE A 1 104 ? -14.274 -0.905 3.292 1.00 97.94 104 PHE A C 1
ATOM 774 O O . PHE A 1 104 ? -13.127 -1.350 3.261 1.00 97.94 104 PHE A O 1
ATOM 781 N N . PHE A 1 105 ? -14.569 0.316 2.835 1.00 96.25 105 PHE A N 1
ATOM 782 C CA . PHE A 1 105 ? -13.547 1.175 2.231 1.00 96.25 105 PHE A CA 1
ATOM 783 C C . PHE A 1 105 ? -12.466 1.598 3.230 1.00 96.25 105 PHE A C 1
ATOM 785 O O . PHE A 1 105 ? -11.291 1.628 2.862 1.00 96.25 105 PHE A O 1
ATOM 792 N N . LEU A 1 106 ? -12.831 1.867 4.487 1.00 96.50 106 LEU A N 1
ATOM 793 C CA . LEU A 1 106 ? -11.863 2.190 5.536 1.00 96.50 106 LEU A CA 1
ATOM 794 C C . LEU A 1 106 ? -10.953 0.995 5.850 1.00 96.50 106 LEU A C 1
ATOM 796 O O . LEU A 1 106 ? -9.740 1.149 5.945 1.00 96.50 106 LEU A O 1
ATOM 800 N N . GLN A 1 107 ? -11.509 -0.212 5.958 1.00 96.12 107 GLN A N 1
ATOM 801 C CA . GLN A 1 107 ? -10.721 -1.431 6.157 1.00 96.12 107 GLN A CA 1
ATOM 802 C C . GLN A 1 107 ? -9.795 -1.715 4.972 1.00 96.12 107 GLN A C 1
ATOM 804 O O . GLN A 1 107 ? -8.656 -2.129 5.173 1.00 96.12 107 GLN A O 1
ATOM 809 N N . LEU A 1 108 ? -10.260 -1.467 3.747 1.00 94.12 108 LEU A N 1
ATOM 810 C CA . LEU A 1 108 ? -9.456 -1.599 2.537 1.00 94.12 108 LEU A CA 1
ATOM 811 C C . LEU A 1 108 ? -8.276 -0.617 2.529 1.00 94.12 108 LEU A C 1
ATOM 813 O O . LEU A 1 108 ? -7.158 -1.001 2.201 1.00 94.12 108 LEU A O 1
ATOM 817 N N . GLU A 1 109 ? -8.511 0.635 2.922 1.00 91.38 109 GLU A N 1
ATOM 818 C CA . GLU A 1 109 ? -7.475 1.670 3.025 1.00 91.38 109 GLU A CA 1
ATOM 819 C C . GLU A 1 109 ? -6.421 1.356 4.085 1.00 91.38 109 GLU A C 1
ATOM 821 O O . GLU A 1 109 ? -5.230 1.550 3.857 1.00 91.38 109 GLU A O 1
ATOM 826 N N . LEU A 1 110 ? -6.855 0.817 5.222 1.00 91.88 110 LEU A N 1
ATOM 827 C CA . LEU A 1 110 ? -5.966 0.418 6.308 1.00 91.88 110 LEU A CA 1
ATOM 828 C C . LEU A 1 110 ? -5.247 -0.916 6.044 1.00 91.88 110 LEU A C 1
ATOM 830 O O . LEU A 1 110 ? -4.457 -1.353 6.881 1.00 91.88 110 LEU A O 1
ATOM 834 N N . GLY A 1 111 ? -5.531 -1.594 4.925 1.00 90.56 111 GLY A N 1
ATOM 835 C CA . GLY A 1 111 ? -4.977 -2.916 4.623 1.00 90.56 111 GLY A CA 1
ATOM 836 C C . GLY A 1 111 ? -5.454 -4.005 5.590 1.00 90.56 111 GLY A C 1
ATOM 837 O O . GLY A 1 111 ? -4.717 -4.936 5.893 1.00 90.56 111 GLY A O 1
ATOM 838 N N . HIS A 1 112 ? -6.669 -3.882 6.133 1.00 94.06 112 HIS A N 1
ATOM 839 C CA . HIS A 1 112 ? -7.271 -4.863 7.054 1.00 94.06 112 HIS A CA 1
ATOM 840 C C . HIS A 1 112 ? -7.980 -6.014 6.335 1.00 94.06 112 HIS A C 1
ATOM 842 O O . HIS A 1 112 ? -8.524 -6.893 7.006 1.00 94.06 112 HIS A O 1
ATOM 848 N N . LEU A 1 113 ? -8.018 -5.976 5.003 1.00 94.56 113 LEU A N 1
ATOM 849 C CA . LEU A 1 113 ? -8.641 -6.982 4.154 1.00 94.56 113 LEU A CA 1
ATOM 850 C C . LEU A 1 113 ? -7.596 -7.581 3.221 1.00 94.56 113 LEU A C 1
ATOM 852 O O . LEU A 1 113 ? -6.890 -6.849 2.529 1.00 94.56 113 LEU A O 1
ATOM 856 N N . GLU A 1 114 ? -7.573 -8.907 3.152 1.00 92.62 114 GLU A N 1
ATOM 857 C CA . GLU A 1 114 ? -6.889 -9.624 2.077 1.00 92.62 114 GLU A CA 1
ATOM 858 C C . GLU A 1 114 ? -7.659 -9.450 0.759 1.00 92.62 114 GLU A C 1
ATOM 86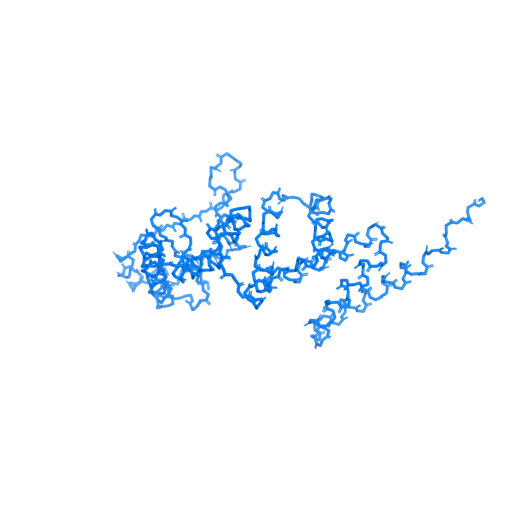0 O O . GLU A 1 114 ? -8.878 -9.248 0.767 1.00 92.62 114 GLU A O 1
ATOM 865 N N . TYR A 1 115 ? -6.986 -9.574 -0.389 1.00 94.25 115 TYR A N 1
ATOM 866 C CA . TYR A 1 115 ? -7.611 -9.372 -1.705 1.00 94.25 115 TYR A CA 1
ATOM 867 C C . TYR A 1 115 ? -8.874 -10.225 -1.892 1.00 94.25 115 TYR A C 1
ATOM 869 O O . TYR A 1 115 ? -9.936 -9.689 -2.212 1.00 94.25 115 TYR A O 1
ATOM 877 N N . GLY A 1 116 ? -8.800 -11.531 -1.614 1.00 95.25 116 GLY A N 1
ATOM 878 C CA . GLY A 1 116 ? -9.956 -12.427 -1.731 1.00 95.25 116 GLY A CA 1
ATOM 879 C C . GLY A 1 116 ? -11.125 -12.028 -0.821 1.00 95.25 116 GLY A C 1
ATOM 880 O O . GLY A 1 116 ? -12.280 -12.050 -1.245 1.00 95.25 116 GLY A O 1
ATOM 881 N N . GLN A 1 117 ? -10.836 -11.587 0.409 1.00 95.94 117 GLN A N 1
ATOM 882 C CA . GLN A 1 117 ? -11.860 -11.093 1.337 1.00 95.94 117 GLN A CA 1
ATOM 883 C C . GLN A 1 117 ? -12.503 -9.805 0.820 1.00 95.94 117 GLN A C 1
ATOM 885 O O . GLN A 1 117 ? -13.724 -9.656 0.886 1.00 95.94 117 GLN A O 1
ATOM 890 N N . ALA A 1 118 ? -11.697 -8.891 0.276 1.00 97.00 118 ALA A N 1
ATOM 891 C CA . ALA A 1 118 ? -12.179 -7.633 -0.271 1.00 97.00 118 ALA A CA 1
ATOM 892 C C . ALA A 1 118 ? -13.058 -7.848 -1.515 1.00 97.00 118 ALA A C 1
ATOM 894 O O . ALA A 1 118 ? -14.105 -7.210 -1.644 1.00 97.00 118 ALA A O 1
ATOM 895 N N . VAL A 1 119 ? -12.686 -8.787 -2.393 1.00 96.50 119 VAL A N 1
ATOM 896 C CA . VAL A 1 119 ? -13.497 -9.182 -3.556 1.00 96.50 119 VAL A CA 1
ATOM 897 C C . VAL A 1 119 ? -14.852 -9.726 -3.109 1.00 96.50 119 VAL A C 1
ATOM 899 O O . VAL A 1 119 ? -15.878 -9.238 -3.582 1.00 96.50 119 VAL A O 1
ATOM 902 N N . GLU A 1 120 ? -14.895 -10.684 -2.181 1.00 97.00 120 GLU A N 1
ATOM 903 C CA . GLU A 1 120 ? -16.172 -11.257 -1.729 1.00 97.00 120 GLU A CA 1
ATOM 904 C C . GLU A 1 120 ? -17.048 -10.242 -0.990 1.00 97.00 120 GLU A C 1
ATOM 906 O O . GLU A 1 120 ? -18.250 -10.164 -1.253 1.00 97.00 120 GLU A O 1
ATOM 911 N N . ALA A 1 121 ? -16.459 -9.418 -0.120 1.00 95.81 121 ALA A N 1
ATOM 912 C CA . ALA A 1 121 ? -17.191 -8.369 0.584 1.00 95.81 121 ALA A CA 1
ATOM 913 C C . ALA A 1 121 ? -17.789 -7.341 -0.389 1.00 95.81 121 ALA A C 1
ATOM 915 O O . ALA A 1 121 ? -18.942 -6.943 -0.225 1.00 95.81 121 ALA A O 1
ATOM 916 N N . SER A 1 122 ? -17.057 -6.968 -1.446 1.00 96.19 122 SER A N 1
ATOM 917 C CA . SER A 1 122 ? -17.533 -5.986 -2.427 1.00 96.19 122 SER A CA 1
ATOM 918 C C . SER A 1 122 ? -18.798 -6.413 -3.174 1.00 96.19 122 SER A C 1
ATOM 920 O O . SER A 1 122 ? -19.624 -5.565 -3.502 1.00 96.19 122 SER A O 1
ATOM 922 N N . LYS A 1 123 ? -19.007 -7.721 -3.386 1.00 95.56 123 LYS A N 1
ATOM 923 C CA . LYS A 1 123 ? -20.200 -8.259 -4.071 1.00 95.56 123 LYS A CA 1
ATOM 924 C C . LYS A 1 123 ? -21.494 -8.024 -3.293 1.00 95.56 123 LYS A C 1
ATOM 926 O O . LYS A 1 123 ? -22.573 -8.097 -3.873 1.00 95.56 123 LYS A O 1
ATOM 931 N N . GLN A 1 124 ? -21.389 -7.786 -1.987 1.00 93.25 124 GLN A N 1
ATOM 932 C CA . GLN A 1 124 ? -22.528 -7.550 -1.098 1.00 93.25 124 GLN A CA 1
ATOM 933 C C . GLN A 1 124 ? -22.864 -6.058 -0.954 1.00 93.25 124 GLN A C 1
ATOM 935 O O . GLN A 1 124 ? -23.823 -5.708 -0.263 1.00 93.25 124 GLN A O 1
ATOM 940 N N . LEU A 1 125 ? -22.077 -5.173 -1.574 1.00 94.88 125 LEU A N 1
ATOM 941 C CA . LEU A 1 125 ? -22.235 -3.728 -1.476 1.00 94.88 125 LEU A CA 1
ATOM 942 C C . LEU A 1 125 ? -22.941 -3.162 -2.706 1.00 94.88 125 LEU A C 1
ATOM 944 O O . LEU A 1 125 ? -22.698 -3.573 -3.838 1.00 94.88 125 LEU A O 1
ATOM 948 N N . ASP A 1 126 ? -23.786 -2.164 -2.465 1.00 95.06 126 ASP A N 1
ATOM 949 C CA . ASP A 1 126 ? -24.373 -1.345 -3.520 1.00 95.06 126 ASP A CA 1
ATOM 950 C C . ASP A 1 126 ? -23.429 -0.170 -3.816 1.00 95.06 126 ASP A C 1
ATOM 952 O O . ASP A 1 126 ? -23.332 0.784 -3.032 1.00 95.06 126 ASP A O 1
ATOM 956 N N . LEU A 1 127 ? -22.655 -0.310 -4.895 1.00 95.62 127 LEU A N 1
ATOM 957 C CA . LEU A 1 127 ? -21.602 0.623 -5.294 1.00 95.62 127 LEU A CA 1
ATOM 958 C C . LEU A 1 127 ? -22.032 1.447 -6.512 1.00 95.62 127 LEU A C 1
ATOM 960 O O . LEU A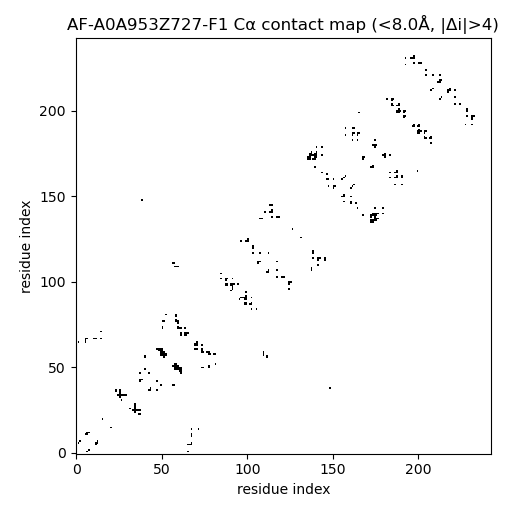 1 127 ? -22.507 0.887 -7.507 1.00 95.62 127 LEU A O 1
ATOM 964 N N . SER A 1 128 ? -21.787 2.757 -6.466 1.00 95.19 128 SER A N 1
ATOM 965 C CA . SER A 1 128 ? -21.870 3.623 -7.648 1.00 95.19 128 SER A CA 1
ATOM 966 C C . SER A 1 128 ? -20.794 3.255 -8.674 1.00 95.19 128 SER A C 1
ATOM 968 O O . SER A 1 128 ? -19.844 2.524 -8.376 1.00 95.19 128 SER A O 1
ATOM 970 N N . ASP A 1 129 ? -20.914 3.752 -9.902 1.00 93.50 129 ASP A N 1
ATOM 971 C CA . ASP A 1 129 ? -19.917 3.467 -10.938 1.00 93.50 129 ASP A CA 1
ATOM 972 C C . ASP A 1 129 ? -18.561 4.120 -10.625 1.00 93.50 129 ASP A C 1
ATOM 974 O O . ASP A 1 129 ? -17.510 3.511 -10.849 1.00 93.50 129 ASP A O 1
ATOM 978 N N . GLU A 1 130 ? -18.568 5.297 -9.997 1.00 91.88 130 GLU A N 1
ATOM 979 C CA . GLU A 1 130 ? -17.367 5.945 -9.464 1.00 91.88 130 GLU A CA 1
ATOM 980 C C . GLU A 1 130 ? -16.724 5.097 -8.359 1.00 91.88 130 GLU A C 1
ATOM 982 O O . GLU A 1 130 ? -15.509 4.885 -8.364 1.00 91.88 130 GLU A O 1
ATOM 987 N N . GLU A 1 131 ? -17.530 4.558 -7.439 1.00 93.94 131 GLU A N 1
ATOM 988 C CA . GLU A 1 131 ? -17.053 3.688 -6.360 1.00 93.94 131 GLU A CA 1
ATOM 989 C C . GLU A 1 131 ? -16.476 2.377 -6.903 1.00 93.94 131 GLU A C 1
ATOM 991 O O . GLU A 1 131 ? -15.419 1.947 -6.443 1.00 93.94 131 GLU A O 1
ATOM 996 N N . LYS A 1 132 ? -17.101 1.763 -7.916 1.00 93.38 132 LYS A N 1
ATOM 997 C CA . LYS A 1 132 ? -16.562 0.570 -8.596 1.00 93.38 132 LYS A CA 1
ATOM 998 C C . LYS A 1 132 ? -15.218 0.861 -9.256 1.00 93.38 132 LYS A C 1
ATOM 1000 O O . LYS A 1 132 ? -14.291 0.059 -9.138 1.00 93.38 132 LYS A O 1
ATOM 1005 N N . SER A 1 133 ? -15.098 2.007 -9.927 1.00 88.19 133 SER A N 1
ATOM 1006 C CA . SER A 1 133 ? -13.845 2.418 -10.566 1.00 88.19 133 SER A CA 1
ATOM 1007 C C . SER A 1 133 ? -12.738 2.635 -9.532 1.00 88.19 133 SER A C 1
ATOM 1009 O O . SER A 1 133 ? -11.632 2.120 -9.697 1.00 88.19 133 SER A O 1
ATOM 1011 N N . GLY A 1 134 ? -13.033 3.344 -8.438 1.00 90.12 134 GLY A N 1
ATOM 1012 C CA . GLY A 1 134 ? -12.085 3.544 -7.339 1.00 90.12 134 GLY A CA 1
ATOM 1013 C C . GLY A 1 134 ? -11.710 2.235 -6.638 1.00 90.12 134 GLY A C 1
ATOM 1014 O O . GLY A 1 134 ? -10.545 2.012 -6.306 1.00 90.12 134 GLY A O 1
ATOM 1015 N N . LEU A 1 135 ? -12.677 1.332 -6.464 1.00 94.44 135 LEU A N 1
ATOM 1016 C CA . LEU A 1 135 ? -12.461 0.025 -5.859 1.00 94.44 135 LEU A CA 1
ATOM 1017 C C . LEU A 1 135 ? -11.531 -0.849 -6.701 1.00 94.44 135 LEU A C 1
ATOM 1019 O O . LEU A 1 135 ? -10.653 -1.495 -6.133 1.00 94.44 135 LEU A O 1
ATOM 1023 N N . LYS A 1 136 ? -11.666 -0.847 -8.034 1.00 93.88 136 LYS A N 1
ATOM 1024 C CA . LYS A 1 136 ? -10.815 -1.659 -8.920 1.00 93.88 136 LYS A CA 1
ATOM 1025 C C . LYS A 1 136 ? -9.326 -1.412 -8.664 1.00 93.88 136 LYS A C 1
ATOM 1027 O O . LYS A 1 136 ? -8.564 -2.364 -8.520 1.00 93.88 136 LYS A O 1
ATOM 1032 N N . GLY A 1 137 ? -8.921 -0.149 -8.539 1.00 92.25 137 GLY A N 1
ATOM 1033 C CA . GLY A 1 137 ? -7.525 0.209 -8.279 1.00 92.25 137 GLY A CA 1
ATOM 1034 C C . GLY A 1 137 ? -7.032 -0.147 -6.868 1.00 92.25 137 GLY A C 1
ATOM 1035 O O . GLY A 1 137 ? -5.888 -0.575 -6.676 1.00 92.25 137 GLY A O 1
ATOM 1036 N N . ARG A 1 138 ? -7.915 -0.058 -5.867 1.00 94.25 138 ARG A N 1
ATOM 1037 C CA . ARG A 1 138 ? -7.615 -0.496 -4.493 1.00 94.25 138 ARG A CA 1
ATOM 1038 C C . ARG A 1 138 ? -7.506 -2.022 -4.390 1.00 94.25 138 ARG A C 1
ATOM 1040 O O . ARG A 1 138 ? -6.598 -2.524 -3.735 1.00 94.25 138 ARG A O 1
ATOM 1047 N N . LEU A 1 139 ? -8.362 -2.768 -5.089 1.00 95.75 139 LEU A N 1
ATOM 1048 C CA . LEU A 1 139 ? -8.257 -4.226 -5.193 1.00 95.75 139 LEU A CA 1
ATOM 1049 C C . LEU A 1 139 ? -6.985 -4.647 -5.933 1.00 95.75 139 LEU A C 1
ATOM 1051 O O . LEU A 1 139 ? -6.303 -5.564 -5.484 1.00 95.75 139 LEU A O 1
ATOM 1055 N N . ALA A 1 140 ? -6.615 -3.944 -7.007 1.00 95.12 140 ALA A N 1
ATOM 1056 C CA . ALA A 1 140 ? -5.343 -4.167 -7.690 1.00 95.12 140 ALA A CA 1
ATOM 1057 C C . ALA A 1 140 ? -4.147 -3.941 -6.748 1.00 95.12 140 ALA A C 1
ATOM 1059 O O . ALA A 1 140 ? -3.206 -4.725 -6.751 1.00 95.12 140 ALA A O 1
ATOM 1060 N N . THR A 1 141 ? -4.212 -2.925 -5.881 1.00 93.62 141 THR A N 1
ATOM 1061 C CA . THR A 1 141 ? -3.192 -2.674 -4.845 1.00 93.62 141 THR A CA 1
ATOM 1062 C C . THR A 1 141 ? -3.054 -3.861 -3.885 1.00 93.62 141 THR A C 1
ATOM 1064 O O . THR A 1 141 ? -1.939 -4.319 -3.645 1.00 93.62 141 THR A O 1
ATOM 1067 N N . LEU A 1 142 ? -4.168 -4.405 -3.377 1.00 93.25 142 LEU A N 1
ATOM 1068 C CA . LEU A 1 142 ?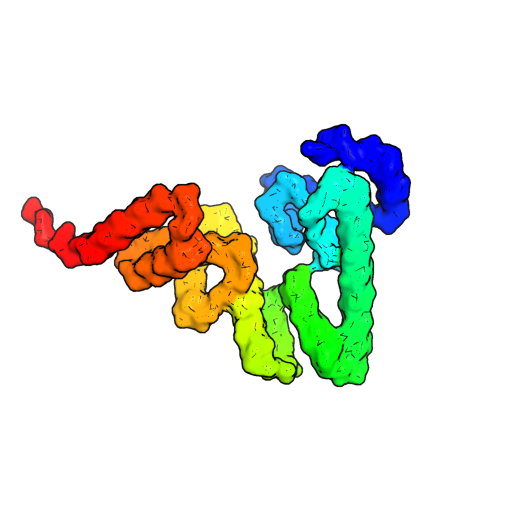 -4.131 -5.604 -2.529 1.00 93.25 142 LEU A CA 1
ATOM 1069 C C . LEU A 1 142 ? -3.556 -6.816 -3.265 1.00 93.25 142 LEU A C 1
ATOM 1071 O O . LEU A 1 142 ? -2.717 -7.518 -2.711 1.00 93.25 142 LEU A O 1
ATOM 1075 N N . LYS A 1 143 ? -3.965 -7.034 -4.518 1.00 94.38 143 LYS A N 1
ATOM 1076 C CA . LYS A 1 143 ? -3.484 -8.149 -5.342 1.00 94.38 143 LYS A CA 1
ATOM 1077 C C . LYS A 1 143 ? -1.978 -8.058 -5.598 1.00 94.38 143 LYS A C 1
ATOM 1079 O O . LYS A 1 143 ? -1.287 -9.065 -5.493 1.00 94.38 143 LYS A O 1
ATOM 1084 N N . VAL A 1 144 ? -1.448 -6.857 -5.863 1.00 93.50 144 VAL A N 1
ATOM 1085 C CA . VAL A 1 144 ? 0.005 -6.631 -5.964 1.00 93.50 144 VAL A CA 1
ATOM 1086 C C . VAL A 1 144 ? 0.700 -7.005 -4.654 1.00 93.50 144 VAL A C 1
ATOM 1088 O O . VAL A 1 144 ? 1.678 -7.746 -4.681 1.00 93.50 144 VAL A O 1
ATOM 1091 N N . ASN A 1 145 ? 0.195 -6.540 -3.510 1.00 89.62 145 ASN A N 1
ATOM 1092 C CA . ASN A 1 145 ? 0.791 -6.855 -2.209 1.00 89.62 145 ASN A CA 1
ATOM 1093 C C . ASN A 1 145 ? 0.767 -8.358 -1.898 1.00 89.62 145 ASN A C 1
ATOM 1095 O O . ASN A 1 145 ? 1.765 -8.892 -1.420 1.00 89.62 145 ASN A O 1
ATOM 1099 N N . GLU A 1 146 ? -0.335 -9.046 -2.202 1.00 90.38 146 GLU A N 1
ATOM 1100 C CA . GLU A 1 146 ? -0.455 -10.496 -2.032 1.00 90.38 146 GLU A CA 1
ATOM 1101 C C . GLU A 1 146 ? 0.585 -11.234 -2.883 1.00 90.38 146 GLU A C 1
ATOM 1103 O O . GLU A 1 146 ? 1.335 -12.056 -2.353 1.00 90.38 146 GLU A O 1
ATOM 1108 N N . VAL A 1 147 ? 0.708 -10.873 -4.166 1.00 91.94 147 VAL A N 1
ATOM 1109 C CA . VAL A 1 147 ? 1.729 -11.429 -5.068 1.00 91.94 147 VAL A CA 1
ATOM 1110 C C . VAL A 1 147 ? 3.132 -11.213 -4.503 1.00 91.94 147 VAL A C 1
ATOM 1112 O O . VAL A 1 147 ? 3.917 -12.155 -4.468 1.00 91.94 147 VAL A O 1
ATOM 1115 N N . LEU A 1 148 ? 3.446 -10.006 -4.025 1.00 89.12 148 LEU A N 1
ATOM 1116 C CA . LEU A 1 148 ? 4.771 -9.674 -3.493 1.00 89.12 148 LEU A CA 1
ATOM 1117 C C . LEU A 1 148 ? 5.079 -10.348 -2.153 1.00 89.12 148 LEU A C 1
ATOM 1119 O O . LEU A 1 148 ? 6.245 -10.614 -1.874 1.00 89.12 148 LEU A O 1
ATOM 1123 N N . SER A 1 149 ? 4.069 -10.648 -1.334 1.00 84.44 149 SER A N 1
ATOM 1124 C CA . SER A 1 149 ? 4.260 -11.219 0.007 1.00 84.44 149 SER A CA 1
ATOM 1125 C C . SER A 1 149 ? 4.970 -12.580 0.007 1.00 84.44 149 SER A C 1
ATOM 1127 O O . SER A 1 149 ? 5.625 -12.937 0.987 1.00 84.44 149 SER A O 1
ATOM 1129 N N . GLY A 1 150 ? 4.865 -13.328 -1.095 1.00 81.25 150 GLY A N 1
ATOM 1130 C CA . GLY A 1 150 ? 5.516 -14.626 -1.275 1.00 81.25 150 GLY A CA 1
ATOM 1131 C C . GLY A 1 150 ? 6.898 -14.567 -1.928 1.00 81.25 150 GLY A C 1
ATOM 1132 O O . GLY A 1 150 ? 7.572 -15.593 -1.986 1.00 81.25 150 GLY A O 1
ATOM 1133 N N . ILE A 1 151 ? 7.328 -13.404 -2.422 1.00 87.50 151 ILE A N 1
ATOM 1134 C CA . ILE A 1 151 ? 8.552 -13.265 -3.218 1.00 87.50 151 ILE A CA 1
ATOM 1135 C C . ILE A 1 151 ? 9.743 -12.989 -2.307 1.00 87.50 151 ILE A C 1
ATOM 1137 O O . ILE A 1 151 ? 9.766 -12.002 -1.573 1.00 87.50 151 ILE A O 1
ATOM 1141 N N . LYS A 1 152 ? 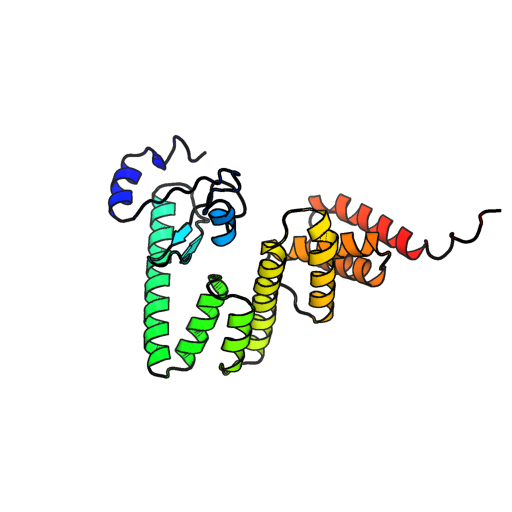10.768 -13.839 -2.387 1.00 84.19 152 LYS A N 1
ATOM 1142 C CA . LYS A 1 152 ? 11.992 -13.723 -1.579 1.00 84.19 152 LYS A CA 1
ATOM 1143 C C . LYS A 1 152 ? 13.220 -13.421 -2.423 1.00 84.19 152 LYS A C 1
ATOM 1145 O O . LYS A 1 152 ? 14.209 -12.898 -1.911 1.00 84.19 152 LYS A O 1
ATOM 1150 N N . THR A 1 153 ? 13.168 -13.750 -3.709 1.00 88.50 153 THR A N 1
ATOM 1151 C CA . THR A 1 153 ? 14.301 -13.635 -4.627 1.00 88.50 153 THR A CA 1
ATOM 1152 C C . THR A 1 153 ? 13.952 -12.839 -5.877 1.00 88.50 153 THR A C 1
ATOM 1154 O O . THR A 1 153 ? 12.792 -12.690 -6.259 1.00 88.50 153 THR A O 1
ATOM 1157 N N . ARG A 1 154 ? 14.992 -12.336 -6.550 1.00 88.44 154 ARG A N 1
ATOM 1158 C CA . ARG A 1 154 ? 14.844 -11.679 -7.851 1.00 88.44 154 ARG A CA 1
ATOM 1159 C C . ARG A 1 154 ? 14.310 -12.639 -8.917 1.00 88.44 154 ARG A C 1
ATOM 1161 O O . ARG A 1 154 ? 13.517 -12.220 -9.750 1.00 88.44 154 ARG A O 1
ATOM 1168 N N . ASP A 1 155 ? 14.717 -13.901 -8.882 1.00 91.12 155 ASP A N 1
ATOM 1169 C CA . ASP A 1 155 ? 14.289 -14.885 -9.877 1.00 91.12 155 ASP A CA 1
ATOM 1170 C C . ASP A 1 155 ? 12.799 -15.212 -9.718 1.00 91.12 155 ASP A C 1
ATOM 1172 O O . ASP A 1 155 ? 12.060 -15.193 -10.701 1.00 91.12 155 ASP A O 1
ATOM 1176 N N . GLU A 1 156 ? 12.316 -15.401 -8.484 1.00 91.56 156 GLU A N 1
ATOM 1177 C CA . GLU A 1 156 ? 10.876 -15.519 -8.200 1.00 91.56 156 GLU A CA 1
ATOM 1178 C C . GLU A 1 156 ? 10.118 -14.267 -8.647 1.00 91.56 156 GLU A C 1
ATOM 1180 O O . GLU A 1 156 ? 9.042 -14.362 -9.231 1.00 91.56 156 GLU A O 1
ATOM 1185 N N . PHE A 1 157 ? 10.688 -13.081 -8.426 1.00 93.00 157 PHE A N 1
ATOM 1186 C CA . PHE A 1 157 ? 10.070 -11.840 -8.878 1.00 93.00 157 PHE A CA 1
ATOM 1187 C C . PHE A 1 157 ? 9.874 -11.822 -10.402 1.00 93.00 157 PHE A C 1
ATOM 1189 O O . PHE A 1 157 ? 8.778 -11.524 -10.876 1.00 93.00 157 PHE A O 1
ATOM 1196 N N . MET A 1 158 ? 10.907 -12.174 -11.173 1.00 93.00 158 MET A N 1
ATOM 1197 C CA . MET A 1 158 ? 10.838 -12.165 -12.639 1.00 93.00 158 MET A CA 1
ATOM 1198 C C . MET A 1 158 ? 9.973 -13.293 -13.209 1.00 93.00 158 MET A C 1
ATOM 1200 O O . MET A 1 158 ? 9.353 -13.106 -14.249 1.00 93.00 158 MET A O 1
ATOM 1204 N N . THR A 1 159 ? 9.905 -14.446 -12.541 1.00 93.19 159 THR A N 1
ATOM 1205 C CA . THR A 1 159 ? 9.173 -15.627 -13.036 1.00 93.19 159 THR A CA 1
ATOM 1206 C C . THR A 1 159 ? 7.728 -15.714 -12.545 1.00 93.19 159 THR A C 1
ATOM 1208 O O . THR A 1 159 ? 6.913 -16.379 -13.180 1.00 93.19 159 THR A O 1
ATOM 1211 N N . VAL A 1 160 ? 7.387 -15.040 -11.442 1.00 94.12 160 VAL A N 1
ATOM 1212 C CA . VAL A 1 160 ? 6.049 -15.082 -10.828 1.00 94.12 160 VAL A CA 1
ATOM 1213 C C . VAL A 1 160 ? 5.398 -13.702 -10.814 1.00 94.12 160 VAL A C 1
ATOM 1215 O O . VAL A 1 160 ? 4.316 -13.528 -11.375 1.00 94.12 160 VAL A O 1
ATOM 1218 N N . ALA A 1 161 ? 6.038 -12.710 -10.189 1.00 94.75 161 ALA A N 1
ATOM 1219 C CA . ALA A 1 161 ? 5.402 -11.417 -9.938 1.00 94.75 161 ALA A CA 1
ATOM 1220 C C . ALA A 1 161 ? 5.254 -10.567 -11.207 1.00 94.75 161 ALA A C 1
ATOM 1222 O O . ALA A 1 161 ? 4.158 -10.096 -11.508 1.00 94.75 161 ALA A O 1
ATOM 1223 N N . ALA A 1 162 ? 6.327 -10.398 -11.983 1.00 95.69 162 ALA A N 1
ATOM 1224 C CA . ALA A 1 162 ? 6.297 -9.554 -13.174 1.00 95.69 162 ALA A CA 1
ATOM 1225 C C . ALA A 1 162 ? 5.291 -10.035 -14.252 1.00 95.69 162 ALA A C 1
ATOM 1227 O O . ALA A 1 162 ? 4.485 -9.209 -14.692 1.00 95.69 162 ALA A O 1
ATOM 1228 N N . PRO A 1 163 ? 5.210 -11.336 -14.614 1.00 96.38 163 PRO A N 1
ATOM 1229 C CA . PRO A 1 163 ? 4.163 -11.827 -15.514 1.00 96.38 163 PRO A CA 1
ATOM 1230 C C . PRO A 1 163 ? 2.750 -11.639 -14.942 1.00 96.38 163 PRO A C 1
ATOM 1232 O O . PRO A 1 163 ? 1.817 -11.304 -15.676 1.00 96.38 163 PRO A O 1
ATOM 1235 N N . ALA A 1 164 ? 2.571 -11.819 -13.627 1.00 96.56 164 ALA A N 1
ATOM 1236 C CA . ALA A 1 164 ? 1.284 -11.571 -12.980 1.00 96.56 164 ALA A CA 1
ATOM 1237 C C . ALA A 1 164 ? 0.864 -10.098 -13.113 1.00 96.56 164 ALA A C 1
ATOM 1239 O O . ALA A 1 164 ? -0.300 -9.819 -13.399 1.00 96.56 164 ALA A O 1
ATOM 1240 N N . PHE A 1 165 ? 1.804 -9.158 -12.990 1.00 97.69 165 PHE A N 1
ATOM 1241 C CA . PHE A 1 165 ? 1.537 -7.731 -13.180 1.00 97.69 165 PHE A CA 1
ATOM 1242 C C . PHE A 1 165 ? 1.189 -7.378 -14.626 1.00 97.69 165 PHE A C 1
ATOM 1244 O O . PHE A 1 165 ? 0.300 -6.554 -14.843 1.00 97.69 165 PHE A O 1
ATOM 1251 N N . VAL A 1 166 ? 1.803 -8.035 -15.616 1.00 97.81 166 VAL A N 1
ATOM 1252 C CA . VAL A 1 166 ? 1.400 -7.888 -17.026 1.00 97.81 166 VAL A CA 1
ATOM 1253 C C . VAL A 1 166 ? -0.053 -8.306 -17.215 1.00 97.81 166 VAL A C 1
ATOM 1255 O O . VAL A 1 166 ? -0.834 -7.548 -17.791 1.00 97.81 166 VAL A O 1
ATOM 1258 N N . LYS A 1 167 ? -0.438 -9.472 -16.682 1.00 97.12 167 LYS A N 1
ATOM 1259 C CA . LYS A 1 167 ? -1.819 -9.964 -16.756 1.00 97.12 167 LYS A CA 1
ATOM 1260 C C . LYS A 1 167 ? -2.800 -9.002 -16.084 1.00 97.12 167 LYS A C 1
ATOM 1262 O O . LYS A 1 167 ? -3.839 -8.689 -16.656 1.00 97.12 167 LYS A O 1
ATOM 1267 N N . MET A 1 168 ? -2.452 -8.493 -14.903 1.00 96.94 168 MET A N 1
ATOM 1268 C CA . MET A 1 168 ? -3.258 -7.487 -14.206 1.00 96.94 168 MET A CA 1
ATOM 1269 C C . MET A 1 168 ? -3.444 -6.227 -15.057 1.00 96.94 168 MET A C 1
ATOM 1271 O O . MET A 1 168 ? -4.563 -5.740 -15.204 1.00 96.94 168 MET A O 1
ATOM 1275 N N . ALA A 1 169 ? -2.376 -5.718 -15.674 1.00 96.69 169 ALA A N 1
ATOM 1276 C CA . ALA A 1 169 ? -2.457 -4.554 -16.551 1.00 96.69 169 ALA A CA 1
ATOM 1277 C C . ALA A 1 169 ? -3.308 -4.816 -17.809 1.00 96.69 169 ALA A C 1
ATOM 1279 O O . ALA A 1 169 ? -4.077 -3.939 -18.203 1.00 96.69 169 ALA A O 1
ATOM 1280 N N . ASP A 1 170 ? -3.230 -6.012 -18.405 1.00 96.12 170 ASP A N 1
ATOM 1281 C CA . ASP A 1 170 ? -4.084 -6.437 -19.530 1.00 96.12 170 ASP A CA 1
ATOM 1282 C C . ASP A 1 170 ? -5.577 -6.465 -19.134 1.00 96.12 170 ASP A C 1
ATOM 1284 O O . ASP A 1 170 ? -6.441 -6.088 -19.924 1.00 96.12 170 ASP A O 1
ATOM 1288 N N . GLU A 1 171 ? -5.883 -6.831 -17.886 1.00 95.12 171 GLU A N 1
ATOM 1289 C CA . GLU A 1 171 ? -7.232 -6.808 -17.289 1.00 95.12 171 GLU A CA 1
ATOM 1290 C C . GLU A 1 171 ? -7.643 -5.396 -16.795 1.00 95.12 171 GLU A C 1
ATOM 1292 O O . GLU A 1 171 ? -8.759 -5.165 -16.304 1.00 95.12 171 GLU A O 1
ATOM 1297 N N . GLY A 1 172 ? -6.754 -4.408 -16.934 1.00 93.38 172 GLY A N 1
ATOM 1298 C CA . GLY A 1 172 ? -6.928 -3.036 -16.457 1.00 93.38 172 GLY A CA 1
ATOM 1299 C C . GLY A 1 172 ? -6.965 -2.914 -14.930 1.00 93.38 172 GLY A C 1
ATOM 1300 O O . GLY A 1 172 ? -7.580 -1.982 -14.408 1.00 93.38 172 GLY A O 1
ATOM 1301 N N . GLU A 1 173 ? -6.399 -3.877 -14.210 1.00 94.69 173 GLU A N 1
ATOM 1302 C CA . GLU A 1 173 ? -6.212 -3.880 -12.759 1.00 94.69 173 GLU A CA 1
ATOM 1303 C C . GLU A 1 173 ? -4.898 -3.170 -12.408 1.00 94.69 173 GLU A C 1
ATOM 1305 O O . GLU A 1 173 ? -3.857 -3.790 -12.204 1.00 94.69 173 GLU A O 1
ATOM 1310 N N . ILE A 1 174 ? -4.943 -1.840 -12.362 1.00 95.19 174 ILE A N 1
ATOM 1311 C CA . ILE A 1 174 ? -3.769 -1.003 -12.095 1.00 95.19 174 ILE A CA 1
ATOM 1312 C C . ILE A 1 174 ? -3.818 -0.544 -10.630 1.00 95.19 174 ILE A C 1
ATOM 1314 O O . ILE A 1 174 ? -4.849 0.000 -10.221 1.00 95.19 174 ILE A O 1
ATOM 1318 N N . PRO A 1 175 ? -2.755 -0.742 -9.825 1.00 94.25 175 PRO A N 1
ATOM 1319 C CA . PRO A 1 175 ? -2.738 -0.285 -8.439 1.00 94.25 175 PRO A CA 1
ATOM 1320 C C . PRO A 1 175 ? -2.850 1.243 -8.366 1.00 94.25 175 PRO A C 1
ATOM 1322 O O . PRO A 1 175 ? -2.334 1.954 -9.220 1.00 94.25 175 PRO A O 1
ATOM 1325 N N . THR A 1 176 ? -3.508 1.764 -7.332 1.00 89.19 176 THR A N 1
ATOM 1326 C CA . THR A 1 176 ? -3.622 3.217 -7.090 1.00 89.19 176 THR A CA 1
ATOM 1327 C C . THR A 1 176 ? -2.593 3.740 -6.098 1.00 89.19 176 THR A C 1
ATOM 1329 O O . THR A 1 176 ? -2.454 4.948 -5.951 1.00 89.19 176 THR A O 1
ATOM 1332 N N . ASN A 1 177 ? -1.899 2.851 -5.386 1.00 85.19 177 ASN A N 1
ATOM 1333 C CA . ASN A 1 177 ? -0.837 3.234 -4.467 1.00 85.19 177 ASN A CA 1
ATOM 1334 C C . ASN A 1 177 ? 0.383 3.750 -5.256 1.00 85.19 177 ASN A C 1
ATOM 1336 O O . ASN A 1 177 ? 0.948 3.018 -6.071 1.00 85.19 177 ASN A O 1
ATOM 1340 N N . GLU A 1 178 ? 0.789 4.995 -4.997 1.00 83.69 178 GLU A N 1
ATOM 1341 C CA . GLU A 1 178 ? 1.912 5.653 -5.677 1.00 83.69 178 GLU A CA 1
ATOM 1342 C C . GLU A 1 178 ? 3.245 4.918 -5.490 1.00 83.69 178 GLU A C 1
ATOM 1344 O O . GLU A 1 178 ? 4.003 4.783 -6.454 1.00 83.69 178 GLU A O 1
ATOM 1349 N N . ASP A 1 179 ? 3.487 4.355 -4.303 1.00 84.50 179 ASP A N 1
ATOM 1350 C CA . ASP A 1 179 ? 4.701 3.592 -3.991 1.00 84.50 179 ASP A CA 1
ATOM 1351 C C . ASP A 1 179 ? 4.781 2.287 -4.796 1.00 84.50 179 ASP A C 1
ATOM 1353 O O . ASP A 1 179 ? 5.872 1.780 -5.057 1.00 84.50 179 ASP A O 1
ATOM 1357 N N . LEU A 1 180 ? 3.635 1.739 -5.218 1.00 89.62 180 LEU A N 1
ATOM 1358 C CA . LEU A 1 180 ? 3.573 0.524 -6.034 1.00 89.62 180 LEU A CA 1
ATOM 1359 C C . LEU A 1 180 ? 3.498 0.811 -7.530 1.00 89.62 180 LEU A C 1
ATOM 1361 O O . LEU A 1 180 ? 3.915 -0.036 -8.317 1.00 89.62 180 LEU A O 1
ATOM 1365 N N . LEU A 1 181 ? 3.001 1.978 -7.943 1.00 92.12 181 LEU A N 1
ATOM 1366 C CA . LEU A 1 181 ? 2.784 2.300 -9.354 1.00 92.12 181 LEU A CA 1
ATOM 1367 C C . LEU A 1 181 ? 4.075 2.232 -10.175 1.00 92.12 181 LEU A C 1
ATOM 1369 O O . LEU A 1 181 ? 4.110 1.579 -11.217 1.00 92.12 181 LEU A O 1
ATOM 1373 N N . GLN A 1 182 ? 5.149 2.879 -9.717 1.00 92.06 182 GLN A N 1
ATOM 1374 C CA . GLN A 1 182 ? 6.419 2.846 -10.443 1.00 92.06 182 GLN A CA 1
ATOM 1375 C C . GLN A 1 182 ? 7.017 1.423 -10.494 1.00 92.06 182 GLN A C 1
ATOM 1377 O O . GLN A 1 182 ? 7.303 0.959 -11.603 1.00 92.06 182 GLN A O 1
ATOM 1382 N N . PRO A 1 183 ? 7.183 0.695 -9.369 1.00 92.31 183 PRO A N 1
ATOM 1383 C CA . PRO A 1 183 ? 7.653 -0.692 -9.399 1.00 92.31 183 PRO A CA 1
ATOM 1384 C C . PRO A 1 183 ? 6.790 -1.623 -10.260 1.00 92.31 183 PRO A C 1
ATOM 1386 O O . PRO A 1 183 ? 7.330 -2.474 -10.969 1.00 92.31 183 PRO A O 1
ATOM 1389 N N . PHE A 1 184 ? 5.467 -1.444 -10.249 1.00 96.62 184 PHE A N 1
ATOM 1390 C CA . PHE A 1 184 ? 4.518 -2.233 -11.036 1.00 96.62 184 PHE A CA 1
ATOM 1391 C C . PHE A 1 184 ? 4.764 -2.112 -12.543 1.00 96.62 184 PHE A C 1
ATOM 1393 O O . PHE A 1 184 ? 4.721 -3.115 -13.249 1.00 96.62 184 PHE A O 1
ATOM 1400 N N . TRP A 1 185 ? 5.061 -0.914 -13.053 1.00 97.38 185 TRP A N 1
ATOM 1401 C CA . TRP A 1 185 ? 5.350 -0.729 -14.481 1.00 97.38 185 TRP A CA 1
ATOM 1402 C C . TRP A 1 185 ? 6.795 -1.063 -14.852 1.00 97.38 185 TRP A C 1
ATOM 1404 O O . TRP A 1 185 ? 7.028 -1.663 -15.900 1.00 97.38 185 TRP A O 1
ATOM 1414 N N . ILE A 1 186 ? 7.772 -0.726 -14.000 1.00 95.69 186 ILE A N 1
ATOM 1415 C CA . ILE A 1 186 ? 9.187 -1.043 -14.266 1.00 95.69 186 ILE A CA 1
ATOM 1416 C C . ILE A 1 186 ? 9.391 -2.555 -14.379 1.00 95.69 186 ILE A C 1
ATOM 1418 O O . ILE A 1 186 ? 10.064 -3.011 -15.296 1.00 95.69 186 ILE A O 1
ATOM 1422 N N . SER A 1 187 ? 8.775 -3.332 -13.492 1.00 95.88 187 SER A N 1
ATOM 1423 C CA . SER A 1 187 ? 8.881 -4.794 -13.507 1.00 95.88 187 SER A CA 1
ATOM 1424 C C . SER A 1 187 ? 8.293 -5.434 -14.762 1.00 95.88 187 SER A C 1
ATOM 1426 O O . SER A 1 187 ? 8.910 -6.335 -15.325 1.00 95.88 187 SER A O 1
ATOM 1428 N N . GLN A 1 188 ? 7.149 -4.943 -15.245 1.00 97.50 188 GLN A N 1
ATOM 1429 C CA . GLN A 1 188 ? 6.582 -5.383 -16.523 1.00 97.50 188 GLN A CA 1
ATOM 1430 C C . GLN A 1 188 ? 7.512 -5.071 -17.694 1.00 97.50 188 GLN A C 1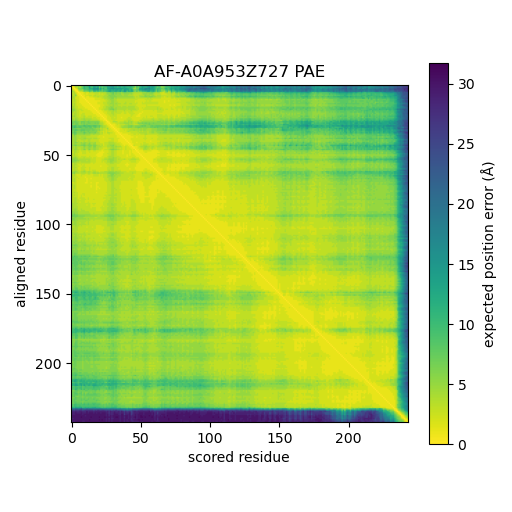
ATOM 1432 O O . GLN A 1 188 ? 7.670 -5.901 -18.581 1.00 97.50 188 GLN A O 1
ATOM 1437 N N . MET A 1 189 ? 8.133 -3.889 -17.695 1.00 97.12 189 MET A N 1
ATOM 1438 C CA . MET A 1 189 ? 9.087 -3.496 -18.732 1.00 97.12 189 MET A CA 1
ATOM 1439 C C . MET A 1 189 ? 10.343 -4.378 -18.708 1.00 97.12 189 MET A C 1
ATOM 1441 O O . MET A 1 189 ? 10.773 -4.845 -19.756 1.00 97.12 189 MET A O 1
ATOM 1445 N N . ASP A 1 190 ? 10.899 -4.654 -17.525 1.00 95.69 190 ASP A N 1
ATOM 1446 C CA . ASP A 1 190 ? 12.060 -5.542 -17.368 1.00 95.69 190 ASP A CA 1
ATOM 1447 C C . ASP A 1 190 ? 11.744 -6.984 -17.790 1.00 95.69 190 ASP A C 1
ATOM 1449 O O . ASP A 1 190 ? 12.572 -7.644 -18.413 1.00 95.69 190 ASP A O 1
ATOM 1453 N N . TRP A 1 191 ? 10.544 -7.478 -17.473 1.00 96.75 191 TRP A N 1
ATOM 1454 C CA . TRP A 1 191 ? 10.083 -8.794 -17.922 1.00 96.75 191 TRP A CA 1
ATOM 1455 C C . TRP A 1 191 ? 9.895 -8.832 -19.439 1.00 96.75 191 TRP A C 1
ATOM 1457 O O . TRP A 1 191 ? 10.369 -9.749 -20.100 1.00 96.75 191 TRP A O 1
ATOM 1467 N N . ALA A 1 192 ? 9.279 -7.797 -20.008 1.00 96.94 192 ALA A N 1
ATOM 1468 C CA . ALA A 1 192 ? 9.052 -7.695 -21.443 1.00 96.94 192 ALA A CA 1
ATOM 1469 C C . ALA A 1 192 ? 10.359 -7.619 -22.243 1.00 96.94 192 ALA A C 1
ATOM 1471 O O . ALA A 1 192 ? 10.430 -8.141 -23.350 1.00 96.94 192 ALA A O 1
ATOM 1472 N N . GLU A 1 193 ? 11.405 -7.009 -21.682 1.00 96.31 193 GLU A N 1
ATOM 1473 C CA . GLU A 1 193 ? 12.747 -7.027 -22.270 1.00 96.31 193 GLU A CA 1
ATOM 1474 C C . GLU A 1 193 ? 13.311 -8.452 -22.356 1.00 96.31 193 GLU A C 1
ATOM 1476 O O . GLU A 1 193 ? 13.855 -8.830 -23.391 1.00 96.31 193 GLU A O 1
ATOM 1481 N N . GLN A 1 194 ? 13.146 -9.255 -21.298 1.00 94.31 194 GLN A N 1
ATOM 1482 C CA . GLN A 1 194 ? 13.616 -10.646 -21.255 1.00 94.31 194 GLN A CA 1
ATOM 1483 C C . GLN A 1 194 ? 12.846 -11.547 -22.223 1.00 94.31 194 GLN A C 1
ATOM 1485 O O . GLN A 1 194 ? 13.450 -12.343 -22.937 1.00 94.31 194 GLN A O 1
ATOM 1490 N N . GLU A 1 195 ? 11.528 -11.377 -22.289 1.00 95.38 195 GLU A N 1
ATOM 1491 C CA . GLU A 1 195 ? 10.642 -12.155 -23.164 1.00 95.38 195 GLU A CA 1
ATOM 1492 C C . GLU A 1 195 ? 10.594 -11.628 -24.607 1.00 95.38 195 GLU A C 1
ATOM 1494 O O . GLU A 1 195 ? 9.871 -12.168 -25.444 1.00 95.38 195 GLU A O 1
ATOM 1499 N N . LYS A 1 196 ? 11.339 -10.557 -24.913 1.00 96.12 196 LYS A N 1
ATOM 1500 C CA . LYS A 1 196 ? 11.277 -9.832 -26.191 1.00 96.12 196 LYS A CA 1
ATOM 1501 C C . LYS A 1 196 ? 9.837 -9.379 -26.562 1.00 96.12 196 LYS A C 1
ATOM 1503 O O . LYS A 1 196 ? 9.510 -9.240 -27.740 1.00 96.12 196 LYS A O 1
ATOM 1508 N N . ASP A 1 197 ? 8.967 -9.102 -25.579 1.00 97.06 197 ASP A N 1
ATOM 1509 C CA . ASP A 1 197 ? 7.587 -8.617 -25.786 1.00 97.06 197 ASP A CA 1
ATOM 1510 C C . ASP A 1 197 ? 7.558 -7.090 -25.986 1.00 97.06 197 ASP A C 1
ATOM 1512 O O . ASP A 1 197 ? 7.350 -6.294 -25.064 1.00 97.06 197 ASP A O 1
ATOM 1516 N N . VAL A 1 198 ? 7.723 -6.669 -27.240 1.00 97.69 198 VAL A N 1
ATOM 1517 C CA . VAL A 1 198 ? 7.699 -5.254 -27.654 1.00 97.69 198 VAL A CA 1
ATOM 1518 C C . VAL A 1 198 ? 6.426 -4.531 -27.197 1.00 97.69 198 VAL A C 1
ATOM 1520 O O . VAL A 1 198 ? 6.473 -3.359 -26.817 1.00 97.69 198 VAL A O 1
ATOM 1523 N N . ARG A 1 199 ? 5.267 -5.203 -27.228 1.00 97.69 199 ARG A N 1
ATOM 1524 C CA . ARG A 1 199 ? 3.970 -4.588 -26.905 1.00 97.69 199 ARG A CA 1
ATOM 1525 C C . ARG A 1 199 ? 3.922 -4.197 -25.432 1.00 97.69 199 ARG A C 1
ATOM 1527 O O . ARG A 1 199 ? 3.529 -3.072 -25.115 1.00 97.69 199 ARG A O 1
ATOM 1534 N N . VAL A 1 200 ? 4.304 -5.111 -24.543 1.00 98.06 200 VAL A N 1
ATOM 1535 C CA . VAL A 1 200 ? 4.303 -4.855 -23.096 1.00 98.06 200 VAL A CA 1
ATOM 1536 C C . VAL A 1 200 ? 5.376 -3.835 -22.733 1.00 98.06 200 VAL A C 1
ATOM 1538 O O . VAL A 1 200 ? 5.081 -2.909 -21.973 1.00 98.06 200 VAL A O 1
ATOM 1541 N N . PHE A 1 201 ? 6.572 -3.941 -23.323 1.00 98.56 201 PHE A N 1
ATOM 1542 C CA . PHE A 1 201 ? 7.656 -2.986 -23.091 1.00 98.56 201 PHE A CA 1
ATOM 1543 C C . PHE A 1 201 ? 7.222 -1.562 -23.454 1.00 98.56 201 PHE A C 1
ATOM 1545 O O . PHE A 1 201 ? 7.315 -0.656 -22.623 1.00 98.56 201 PHE A O 1
ATOM 1552 N N . ARG A 1 202 ? 6.679 -1.370 -24.666 1.00 98.31 202 ARG A N 1
ATOM 1553 C CA . ARG A 1 202 ? 6.212 -0.062 -25.146 1.00 98.31 202 ARG A CA 1
ATOM 1554 C C . ARG A 1 202 ? 5.135 0.519 -24.236 1.00 98.31 202 ARG A C 1
ATOM 1556 O O . ARG A 1 202 ? 5.270 1.655 -23.795 1.00 98.31 202 ARG A O 1
ATOM 1563 N N . ARG A 1 203 ? 4.112 -0.271 -23.885 1.00 98.00 203 ARG A N 1
ATOM 1564 C CA . ARG A 1 203 ? 3.039 0.174 -22.980 1.00 98.00 203 ARG A CA 1
ATOM 1565 C C . ARG A 1 203 ? 3.589 0.654 -21.638 1.00 98.00 203 ARG A C 1
ATOM 1567 O O . ARG A 1 203 ? 3.204 1.719 -21.163 1.00 98.00 203 ARG A O 1
ATOM 1574 N N . ALA A 1 204 ? 4.446 -0.144 -21.001 1.00 97.75 204 ALA A N 1
ATOM 1575 C CA . ALA A 1 204 ? 4.996 0.198 -19.694 1.00 97.75 204 ALA A CA 1
ATOM 1576 C C . ALA A 1 204 ? 5.861 1.467 -19.763 1.00 97.75 204 ALA A C 1
ATOM 1578 O O . ALA A 1 204 ? 5.753 2.329 -18.887 1.00 97.75 204 ALA A O 1
ATOM 1579 N N . LEU A 1 205 ? 6.665 1.610 -20.823 1.00 98.12 205 LEU A N 1
ATOM 1580 C CA . LEU A 1 205 ? 7.470 2.803 -21.069 1.00 98.12 205 LEU A CA 1
ATOM 1581 C C . LEU A 1 205 ? 6.597 4.052 -21.248 1.00 98.12 205 LEU A C 1
ATOM 1583 O O . LEU A 1 205 ? 6.821 5.036 -20.549 1.00 98.12 205 LEU A O 1
ATOM 1587 N N . GLU A 1 206 ? 5.574 3.999 -22.103 1.00 98.06 206 GLU A N 1
ATOM 1588 C CA . GLU A 1 206 ? 4.652 5.119 -22.351 1.00 98.06 206 GLU A CA 1
ATOM 1589 C C . GLU A 1 206 ? 3.945 5.580 -21.067 1.00 98.06 206 GLU A C 1
ATOM 1591 O O . GLU A 1 206 ? 3.832 6.781 -20.799 1.00 98.06 206 GLU A O 1
ATOM 1596 N N . VAL A 1 207 ? 3.490 4.636 -20.236 1.00 96.56 207 VAL A N 1
ATOM 1597 C CA . VAL A 1 207 ? 2.854 4.963 -18.951 1.00 96.56 207 VAL A CA 1
ATOM 1598 C C . VAL A 1 207 ? 3.852 5.627 -18.002 1.00 96.56 207 VAL A C 1
ATOM 1600 O O . VAL A 1 207 ? 3.537 6.663 -17.413 1.00 96.56 207 VAL A O 1
ATOM 1603 N N . LEU A 1 208 ? 5.063 5.080 -17.871 1.00 96.38 208 LEU A N 1
ATOM 1604 C CA . LEU A 1 208 ? 6.100 5.660 -17.015 1.00 96.38 208 LEU A CA 1
ATOM 1605 C C . LEU A 1 208 ? 6.542 7.046 -17.498 1.00 96.38 208 LEU A C 1
ATOM 1607 O O . LEU A 1 208 ? 6.743 7.933 -16.670 1.00 96.38 208 LEU A O 1
ATOM 1611 N N . GLU A 1 209 ? 6.664 7.262 -18.807 1.00 96.88 209 GLU A N 1
ATOM 1612 C CA . GLU A 1 209 ? 6.985 8.572 -19.383 1.00 96.88 209 GLU A CA 1
ATOM 1613 C C . GLU A 1 209 ? 5.882 9.591 -19.113 1.00 96.88 209 GLU A C 1
ATOM 1615 O O . GLU A 1 209 ? 6.175 10.718 -18.722 1.00 96.88 209 GLU A O 1
ATOM 1620 N N . LYS A 1 210 ? 4.610 9.199 -19.223 1.00 96.62 210 LYS A N 1
ATOM 1621 C CA . LYS A 1 210 ? 3.493 10.081 -18.866 1.00 96.62 210 LYS A CA 1
ATOM 1622 C C . LYS A 1 210 ? 3.524 10.490 -17.391 1.00 96.62 210 LYS A C 1
ATOM 1624 O O . LYS A 1 210 ? 3.144 11.608 -17.059 1.00 96.62 210 LYS A O 1
ATOM 1629 N N . MET A 1 211 ? 3.939 9.585 -16.506 1.00 93.12 211 MET A N 1
ATOM 1630 C CA . MET A 1 211 ? 3.980 9.841 -15.064 1.00 93.12 211 MET A CA 1
ATOM 1631 C C . MET A 1 211 ? 5.217 10.631 -14.625 1.00 93.12 211 MET A C 1
ATOM 1633 O O . MET A 1 211 ? 5.129 11.459 -13.722 1.00 93.12 211 MET A O 1
ATOM 1637 N N . PHE A 1 212 ? 6.378 10.358 -15.226 1.00 94.44 212 PHE A N 1
ATOM 1638 C CA . PHE A 1 212 ? 7.671 10.812 -14.706 1.00 94.44 212 PHE A CA 1
ATOM 1639 C C . PHE A 1 212 ? 8.598 11.432 -15.760 1.00 94.44 212 PHE A C 1
ATOM 1641 O O . PHE A 1 212 ? 9.725 11.791 -15.420 1.00 94.44 212 PHE A O 1
ATOM 1648 N N . GLY A 1 213 ? 8.174 11.563 -17.018 1.00 92.12 213 GLY A N 1
ATOM 1649 C CA . GLY A 1 213 ? 9.002 12.046 -18.131 1.00 92.12 213 GLY A CA 1
ATOM 1650 C C . GLY A 1 213 ? 9.547 13.460 -17.929 1.00 92.12 213 GLY A C 1
ATOM 1651 O O . GLY A 1 213 ? 10.682 13.742 -18.311 1.00 92.12 213 GLY A O 1
ATOM 1652 N N . ASP A 1 214 ? 8.793 14.310 -17.230 1.00 94.69 214 ASP A N 1
ATOM 1653 C CA . ASP A 1 214 ? 9.204 15.679 -16.900 1.00 94.69 214 ASP A CA 1
ATOM 1654 C C . ASP A 1 214 ? 10.221 15.750 -15.748 1.00 94.69 214 ASP A C 1
ATOM 1656 O O . ASP A 1 214 ? 10.785 16.812 -15.480 1.00 94.69 214 ASP A O 1
ATOM 1660 N N . ASN A 1 215 ? 10.495 14.639 -15.053 1.00 93.25 215 ASN A N 1
ATOM 1661 C CA . ASN A 1 215 ? 11.485 14.599 -13.981 1.00 93.25 215 ASN A CA 1
ATOM 1662 C C . ASN A 1 215 ? 12.910 14.591 -14.571 1.00 93.25 215 ASN A C 1
ATOM 1664 O O . ASN A 1 215 ? 13.338 13.570 -15.123 1.00 93.25 215 ASN A O 1
ATOM 1668 N N . PRO A 1 216 ? 13.729 15.647 -14.373 1.00 94.00 216 PRO A N 1
ATOM 1669 C CA . PRO A 1 216 ? 15.069 15.716 -14.961 1.00 94.00 216 PRO A CA 1
ATOM 1670 C C . PRO A 1 216 ? 15.991 14.574 -14.517 1.00 94.00 216 PRO A C 1
ATOM 1672 O O . PRO A 1 216 ? 16.900 14.181 -15.250 1.00 94.00 216 PRO A O 1
ATOM 1675 N N . ARG A 1 217 ? 15.751 14.005 -13.327 1.00 94.00 217 ARG A N 1
ATOM 1676 C CA . ARG A 1 217 ? 16.521 12.867 -12.800 1.00 94.00 217 ARG A CA 1
ATOM 1677 C C . ARG A 1 217 ? 16.211 11.561 -13.536 1.00 94.00 217 ARG A C 1
ATOM 1679 O O . ARG A 1 217 ? 17.057 10.670 -13.552 1.00 94.00 217 ARG A O 1
ATOM 1686 N N . ALA A 1 218 ? 15.037 11.454 -14.157 1.00 93.38 218 ALA A N 1
ATOM 1687 C CA . ALA A 1 218 ? 14.595 10.269 -14.885 1.00 93.38 218 ALA A CA 1
ATOM 1688 C C . ALA A 1 218 ? 15.009 10.279 -16.367 1.00 93.38 218 ALA A C 1
ATOM 1690 O O . ALA A 1 218 ? 14.969 9.234 -17.009 1.00 93.38 218 ALA A O 1
ATOM 1691 N N . LYS A 1 219 ? 15.490 11.409 -16.909 1.00 95.44 219 LYS A N 1
ATOM 1692 C CA . LYS A 1 219 ? 15.864 11.536 -18.330 1.00 95.44 219 LYS A CA 1
ATOM 1693 C C . LYS A 1 219 ? 16.780 10.406 -18.812 1.00 95.44 219 LYS A C 1
ATOM 1695 O O . LYS A 1 219 ? 16.456 9.699 -19.756 1.00 95.44 219 LYS A O 1
ATOM 1700 N N . ARG A 1 220 ? 17.890 10.172 -18.103 1.00 96.31 220 ARG A N 1
ATOM 1701 C CA . ARG A 1 220 ? 18.859 9.122 -18.466 1.00 96.31 220 ARG A CA 1
ATOM 1702 C C . ARG A 1 220 ? 18.257 7.713 -18.397 1.00 96.31 220 ARG A C 1
ATOM 1704 O O . ARG A 1 220 ? 18.736 6.811 -19.076 1.00 96.31 220 ARG A O 1
ATOM 1711 N N . PHE A 1 221 ? 17.264 7.498 -17.535 1.00 96.00 221 PHE A N 1
ATOM 1712 C CA . PHE A 1 221 ? 16.539 6.233 -17.485 1.00 96.00 221 PHE A CA 1
ATOM 1713 C C . PHE A 1 221 ? 15.693 6.058 -18.749 1.00 96.00 221 PHE A C 1
ATOM 1715 O O . PHE A 1 221 ? 15.852 5.043 -19.419 1.00 96.00 221 PHE A O 1
ATOM 1722 N N . PHE A 1 222 ? 14.883 7.056 -19.113 1.00 97.62 222 PHE A N 1
ATOM 1723 C CA . PHE A 1 222 ? 14.021 6.985 -20.295 1.00 97.62 222 PHE A CA 1
ATOM 1724 C C . PHE A 1 222 ? 14.802 6.908 -21.604 1.00 97.62 222 PHE A C 1
ATOM 1726 O O . PHE A 1 222 ? 14.463 6.084 -22.445 1.00 97.62 222 PHE A O 1
ATOM 1733 N N . ASP A 1 223 ? 15.892 7.667 -21.744 1.00 97.38 223 ASP A N 1
ATOM 1734 C CA . ASP A 1 223 ? 16.745 7.612 -22.938 1.00 97.38 223 ASP A CA 1
ATOM 1735 C C . ASP A 1 223 ? 17.254 6.178 -23.187 1.00 97.38 223 ASP A C 1
ATOM 1737 O O . ASP A 1 223 ? 17.076 5.638 -24.275 1.00 97.38 223 ASP A O 1
ATOM 1741 N N . ARG A 1 224 ? 17.759 5.497 -22.146 1.00 97.19 224 ARG A N 1
ATOM 1742 C CA . ARG A 1 224 ? 18.182 4.090 -22.260 1.00 97.19 224 ARG A CA 1
ATOM 1743 C C . ARG A 1 224 ? 17.035 3.141 -22.594 1.00 97.19 224 ARG A C 1
ATOM 1745 O O . ARG A 1 224 ? 17.239 2.179 -23.322 1.00 97.19 224 ARG A O 1
ATOM 1752 N N . ARG A 1 225 ? 15.846 3.354 -22.027 1.00 97.56 225 ARG A N 1
ATOM 1753 C CA . ARG A 1 225 ? 14.700 2.468 -22.285 1.00 97.56 225 ARG A CA 1
ATOM 1754 C C . ARG A 1 225 ? 14.156 2.635 -23.701 1.00 97.56 225 ARG A C 1
ATOM 1756 O O . ARG A 1 225 ? 13.751 1.637 -24.282 1.00 97.56 225 ARG A O 1
ATOM 1763 N N . ARG A 1 226 ? 14.234 3.833 -24.292 1.00 97.81 226 ARG A N 1
ATOM 1764 C CA . ARG A 1 226 ? 13.941 4.029 -25.722 1.00 97.81 226 ARG A CA 1
ATOM 1765 C C . ARG A 1 226 ? 14.932 3.286 -26.613 1.00 97.81 226 ARG A C 1
ATOM 1767 O O . ARG A 1 226 ? 14.495 2.587 -27.514 1.00 97.81 226 ARG A O 1
ATOM 1774 N N . GLU A 1 227 ? 16.231 3.338 -26.309 1.00 97.19 227 GLU A N 1
ATOM 1775 C CA . GLU A 1 227 ? 17.238 2.556 -27.051 1.00 97.19 227 GLU A CA 1
ATOM 1776 C C . GLU A 1 227 ? 16.969 1.041 -26.981 1.00 97.19 227 GLU A C 1
ATOM 1778 O O . GLU A 1 227 ? 17.187 0.322 -27.953 1.00 97.19 227 GLU A O 1
ATOM 1783 N N . VAL A 1 228 ? 16.502 0.532 -25.834 1.00 97.00 228 VAL A N 1
ATOM 1784 C CA . VAL A 1 228 ? 16.091 -0.877 -25.708 1.00 97.00 228 VAL A CA 1
ATOM 1785 C C . VAL A 1 228 ? 14.860 -1.163 -26.566 1.00 97.00 228 VAL A C 1
ATOM 1787 O O . VAL A 1 228 ? 14.860 -2.157 -27.285 1.00 97.00 228 VAL A O 1
ATOM 1790 N N . LEU A 1 229 ? 13.842 -0.296 -26.540 1.00 97.38 229 LEU A N 1
ATOM 1791 C CA . LEU A 1 229 ? 12.650 -0.459 -27.375 1.00 97.38 229 LEU A CA 1
ATOM 1792 C C . LEU A 1 229 ? 13.006 -0.488 -28.869 1.00 97.38 229 LEU A C 1
ATOM 1794 O O . LEU A 1 229 ? 12.566 -1.394 -29.567 1.00 97.38 229 LEU A O 1
ATOM 1798 N N . GLU A 1 230 ? 13.856 0.429 -29.338 1.00 96.50 230 GLU A N 1
ATOM 1799 C CA . GLU A 1 230 ? 14.338 0.453 -30.728 1.00 96.50 230 GLU A CA 1
ATOM 1800 C C . GLU A 1 230 ? 15.047 -0.854 -31.107 1.00 96.50 230 GLU A C 1
ATOM 1802 O O . GLU A 1 230 ? 14.832 -1.389 -32.194 1.00 96.50 230 GLU A O 1
ATOM 1807 N N . LYS A 1 231 ? 15.862 -1.414 -30.204 1.00 95.44 231 LYS A N 1
ATOM 1808 C CA . LYS A 1 231 ? 16.522 -2.711 -30.425 1.00 95.44 231 LYS A CA 1
ATOM 1809 C C . LYS A 1 231 ? 15.539 -3.875 -30.447 1.00 95.44 231 LYS A C 1
ATOM 1811 O O . LYS A 1 231 ? 15.705 -4.769 -31.266 1.00 95.44 231 LYS A O 1
ATOM 1816 N N . LEU A 1 232 ? 14.535 -3.883 -29.573 1.00 94.12 232 LEU A N 1
ATOM 1817 C CA . LEU A 1 232 ? 13.498 -4.918 -29.568 1.00 94.12 232 LEU A CA 1
ATOM 1818 C C . LEU A 1 232 ? 12.631 -4.848 -30.836 1.00 94.12 232 LEU A C 1
ATOM 1820 O O . LEU A 1 232 ? 12.233 -5.880 -31.364 1.00 94.12 232 LEU A O 1
ATOM 1824 N N . GLU A 1 233 ? 12.372 -3.643 -31.346 1.00 92.88 233 GLU A N 1
ATOM 1825 C CA . GLU A 1 233 ? 11.644 -3.416 -32.600 1.00 92.88 233 GLU A CA 1
ATOM 1826 C C . GLU A 1 233 ? 12.483 -3.761 -33.842 1.00 92.88 233 GLU A C 1
ATOM 1828 O O . GLU A 1 233 ? 11.945 -4.292 -34.813 1.00 92.88 233 GLU A O 1
ATOM 1833 N N . GLY A 1 234 ? 13.791 -3.485 -33.819 1.00 83.50 234 GLY A N 1
ATOM 1834 C CA . GLY A 1 234 ? 14.721 -3.763 -34.921 1.00 83.50 234 GLY A CA 1
ATOM 1835 C C . GLY A 1 234 ? 15.278 -5.192 -34.949 1.00 83.50 234 GLY A C 1
ATOM 1836 O O . GLY A 1 234 ? 15.620 -5.695 -36.015 1.00 83.50 234 GLY A O 1
ATOM 1837 N N . GLY A 1 235 ? 15.331 -5.875 -33.803 1.00 59.84 235 GLY A N 1
ATOM 1838 C CA . GLY A 1 235 ? 15.899 -7.219 -33.627 1.00 59.84 235 GLY A CA 1
ATOM 1839 C C . GLY A 1 235 ? 15.046 -8.374 -34.160 1.00 59.84 235 GLY A C 1
ATOM 1840 O O . GLY A 1 235 ? 15.392 -9.529 -33.946 1.00 59.84 235 GLY A O 1
ATOM 1841 N N . GLY A 1 236 ? 13.950 -8.089 -34.869 1.00 49.53 236 GLY A N 1
ATOM 1842 C CA . GLY A 1 236 ? 13.195 -9.082 -35.641 1.00 49.53 236 GLY A CA 1
ATOM 1843 C C . GLY A 1 236 ? 13.807 -9.423 -37.009 1.00 49.53 236 GLY A C 1
ATOM 1844 O O . GLY A 1 236 ? 13.155 -10.118 -37.783 1.00 49.53 236 GLY A O 1
ATOM 1845 N N . ALA A 1 237 ? 15.004 -8.911 -37.333 1.00 42.62 237 ALA A N 1
ATOM 1846 C CA . ALA A 1 237 ? 15.620 -9.046 -38.657 1.00 42.62 237 ALA A CA 1
ATOM 1847 C C . ALA A 1 237 ? 16.975 -9.788 -38.705 1.00 42.62 237 ALA A C 1
ATOM 1849 O O . ALA A 1 237 ? 17.409 -10.098 -39.808 1.00 42.62 237 ALA A O 1
ATOM 1850 N N . ASP A 1 238 ? 17.613 -10.117 -37.573 1.00 46.09 238 ASP A N 1
ATOM 1851 C CA . ASP A 1 238 ? 19.009 -10.605 -37.557 1.00 46.09 238 ASP A CA 1
ATOM 1852 C C . ASP A 1 238 ? 19.222 -11.901 -36.736 1.00 46.09 238 ASP A C 1
ATOM 1854 O O . ASP A 1 238 ? 20.178 -12.012 -35.973 1.00 46.09 238 ASP A O 1
ATOM 1858 N N . GLU A 1 239 ? 18.360 -12.911 -36.892 1.00 44.84 239 GLU A N 1
ATOM 1859 C CA . GLU A 1 239 ? 18.657 -14.295 -36.468 1.00 44.84 239 GLU A CA 1
ATOM 1860 C C . GLU A 1 239 ? 18.212 -15.285 -37.566 1.00 44.84 239 GLU A C 1
ATOM 1862 O O . GLU A 1 239 ? 17.192 -15.947 -37.440 1.00 44.84 239 GLU A O 1
ATOM 1867 N N . ASP A 1 240 ? 18.954 -15.320 -38.680 1.00 43.28 240 ASP A N 1
ATOM 1868 C CA . ASP A 1 240 ? 19.108 -16.472 -39.594 1.00 43.28 240 ASP A CA 1
ATOM 1869 C C . ASP A 1 240 ? 20.309 -16.178 -40.514 1.00 43.28 240 ASP A C 1
ATOM 1871 O O . ASP A 1 240 ? 20.182 -15.740 -41.659 1.00 43.28 240 ASP A O 1
ATOM 1875 N N . GLY A 1 241 ? 21.516 -16.329 -39.970 1.00 41.53 241 GLY A N 1
ATOM 1876 C CA . GLY A 1 241 ? 22.750 -16.001 -40.682 1.00 41.53 241 GLY A CA 1
ATOM 1877 C C . GLY A 1 241 ? 24.012 -16.509 -39.995 1.00 41.53 241 GLY A C 1
ATOM 1878 O O . GLY A 1 241 ? 25.003 -15.789 -39.953 1.00 41.53 241 GLY A O 1
ATOM 1879 N N . GLU A 1 242 ? 23.977 -17.722 -39.442 1.00 38.88 242 GLU A N 1
ATOM 1880 C CA . GLU A 1 242 ? 25.201 -18.489 -39.196 1.00 38.88 242 GLU A CA 1
ATOM 1881 C C . GLU A 1 242 ? 25.371 -19.497 -40.345 1.00 38.88 242 GLU A C 1
ATOM 1883 O O . GLU A 1 242 ? 24.649 -20.492 -40.429 1.00 38.88 242 GLU A O 1
ATOM 1888 N N . GLU A 1 243 ? 26.291 -19.174 -41.263 1.00 36.56 243 GLU A N 1
ATOM 1889 C CA . GLU A 1 243 ? 27.015 -20.145 -42.105 1.00 36.56 243 GLU A CA 1
ATOM 1890 C C . GLU A 1 243 ? 28.139 -20.814 -41.302 1.00 36.56 243 GLU A C 1
ATOM 1892 O O . GLU A 1 243 ? 28.831 -20.097 -40.538 1.00 36.56 243 GLU A O 1
#

Foldseek 3Di:
DLVVPQCPDPLVVVLCVVDDDDDDDLPPPPPDPCNCVCLVQVHDDPPWDFDADPVRQTQFTQPDDSHSVSVVVRVVSSVVSVVLLVVLVVCVVVVPQVSLVVNLVSCLVSVVDALVRNVVSVVVHDDDPVRVVVSLQSSLQNVLSVQCVPDDDPVSCLVGNLVVLLVCVVVVSAHPDPVVRLVSLVSVLVSCLVVLPLPSNVVSLVVCCVVCVPPPVCVVVSVVSVVSSVCSVVVVPPPDDDD

Mean predicted aligned error: 5.75 Å

Solvent-accessible surface area (backbone atoms only — not comparable to full-atom values): 14116 Å² total; per-residue (Å²): 121,60,85,91,36,42,83,72,36,71,67,32,62,59,55,51,74,82,50,88,87,80,88,87,73,72,74,82,48,89,88,48,95,56,45,59,48,51,55,78,70,75,40,90,59,86,91,69,56,67,38,59,50,99,86,69,50,60,55,30,74,62,81,66,60,90,40,57,65,38,50,49,53,38,48,50,55,20,49,52,46,51,52,48,51,51,52,24,50,58,40,26,76,72,68,36,64,68,34,40,51,52,40,50,54,52,35,53,74,54,62,74,46,56,43,72,56,46,57,58,56,52,76,78,50,94,68,54,72,67,52,48,56,57,43,45,19,53,47,24,36,36,46,51,49,59,55,52,73,76,51,87,46,72,64,50,34,58,73,49,43,21,58,50,46,44,54,30,50,77,72,67,37,48,47,66,49,70,87,49,42,58,59,54,34,52,38,27,26,56,42,17,61,75,72,64,34,55,69,53,24,51,54,28,48,54,52,49,41,75,74,43,55,87,38,80,87,42,42,72,58,52,57,53,51,50,56,49,50,54,47,57,69,57,61,81,75,80,86,87,82,87,130

Radius of gyration: 22.52 Å; Cα contacts (8 Å, |Δi|>4): 225; chains: 1; bounding box: 55×36×72 Å